Protein AF-0000000083298354 (afdb_homodimer)

InterPro domains:
  IPR001519 Ferritin [PTHR11431] (4-169)
  IPR008331 Ferritin/DPS domain [PF00210] (16-155)
  IPR009040 Ferritin-like diiron domain [PS50905] (8-157)
  IPR009078 Ferritin-like superfamily [SSF47240] (3-169)
  IPR012347 Ferritin-like [G3DSA:1.20.1260.10] (1-172)
  IPR014034 Ferritin, conserved site [PS00204] (124-144)

pLDDT: mean 96.56, std 5.73, range [45.88, 98.85]

Radius of gyration: 21.82 Å; Cα contacts (8 Å, |Δi|>4): 434; chains: 2; bounding box: 52×60×41 Å

Structure (mmCIF, N/CA/C/O backbone):
data_AF-0000000083298354-model_v1
#
loop_
_entity.id
_entity.type
_entity.pdbx_description
1 polymer Ferritin
#
loop_
_atom_site.group_PDB
_atom_site.id
_atom_site.type_symbol
_atom_site.label_atom_id
_atom_site.label_alt_id
_atom_site.label_comp_id
_atom_site.label_asym_id
_atom_site.label_entity_id
_atom_site.label_seq_id
_atom_site.pdbx_PDB_ins_code
_atom_site.Cartn_x
_atom_site.Cartn_y
_atom_site.Cartn_z
_atom_site.occupancy
_atom_site.B_iso_or_equiv
_atom_site.auth_seq_id
_atom_site.auth_comp_id
_atom_site.auth_asym_id
_atom_site.auth_atom_id
_atom_site.pdbx_PDB_model_num
ATOM 1 N N . MET A 1 1 ? 1.037 18.62 21.883 1 45.88 1 MET A N 1
ATOM 2 C CA . MET A 1 1 ? 0.944 18.763 20.433 1 45.88 1 MET A CA 1
ATOM 3 C C . MET A 1 1 ? -0.148 19.758 20.053 1 45.88 1 MET A C 1
ATOM 5 O O . MET A 1 1 ? -1.216 19.778 20.668 1 45.88 1 MET A O 1
ATOM 9 N N . ALA A 1 2 ? 0.181 20.796 19.435 1 57.32 2 ALA A N 1
ATOM 10 C CA . ALA A 1 2 ? -0.778 21.882 19.249 1 57.32 2 ALA A CA 1
ATOM 11 C C . ALA A 1 2 ? -2.072 21.37 18.622 1 57.32 2 ALA A C 1
ATOM 13 O O . ALA A 1 2 ? -2.046 20.477 17.772 1 57.32 2 ALA A O 1
ATOM 14 N N . THR A 1 3 ? -3.184 21.54 19.265 1 78.76 3 THR A N 1
ATOM 15 C CA . THR A 1 3 ? -4.536 21.27 18.787 1 78.76 3 THR A CA 1
ATOM 16 C C . THR A 1 3 ? -4.748 21.867 17.399 1 78.76 3 THR A C 1
ATOM 18 O O . THR A 1 3 ? -4.18 22.911 17.073 1 78.76 3 THR A O 1
ATOM 21 N N . SER A 1 4 ? -5.244 21.08 16.459 1 90.66 4 SER A N 1
ATOM 22 C CA . SER A 1 4 ? -5.56 21.52 15.104 1 90.66 4 SER A CA 1
ATOM 23 C C . SER A 1 4 ? -6.463 22.749 15.119 1 90.66 4 SER A C 1
ATOM 25 O O . SER A 1 4 ? -7.463 22.782 15.84 1 90.66 4 SER A O 1
ATOM 27 N N . VAL A 1 5 ? -6.055 23.832 14.455 1 94.73 5 VAL A N 1
ATOM 28 C CA . VAL A 1 5 ? -6.823 25.071 14.397 1 94.73 5 VAL A CA 1
ATOM 29 C C . VAL A 1 5 ? -8.077 24.863 13.551 1 94.73 5 VAL A C 1
ATOM 31 O O . VAL A 1 5 ? -9.004 25.676 13.593 1 94.73 5 VAL A O 1
ATOM 34 N N . VAL A 1 6 ? -8.148 23.758 12.809 1 95.47 6 VAL A N 1
ATOM 35 C CA . VAL A 1 6 ? -9.266 23.569 11.89 1 95.47 6 VAL A CA 1
ATOM 36 C C . VAL A 1 6 ? -10.292 22.624 12.511 1 95.47 6 VAL A C 1
ATOM 38 O O . VAL A 1 6 ? -11.389 22.449 11.975 1 95.47 6 VAL A O 1
ATOM 41 N N . ARG A 1 7 ? -9.934 22.068 13.6 1 95.73 7 ARG A N 1
ATOM 42 C CA . ARG A 1 7 ? -10.811 21.081 14.222 1 95.73 7 ARG A CA 1
ATOM 43 C C . ARG A 1 7 ? -12.084 21.735 14.747 1 95.73 7 ARG A C 1
ATOM 45 O O . ARG A 1 7 ? -12.024 22.686 15.53 1 95.73 7 ARG A O 1
ATOM 52 N N . GLN A 1 8 ? -13.147 21.252 14.287 1 95.08 8 GLN A N 1
ATOM 53 C CA . GLN A 1 8 ? -14.454 21.727 14.729 1 95.08 8 GLN A CA 1
ATOM 54 C C . GLN A 1 8 ? -15.471 20.59 14.758 1 95.08 8 GLN A C 1
ATOM 56 O O . GLN A 1 8 ? -15.731 19.956 13.733 1 95.08 8 GLN A O 1
ATOM 61 N N . ASN A 1 9 ? -16.037 20.307 15.898 1 94.04 9 ASN A N 1
ATOM 62 C CA . ASN A 1 9 ? -17.094 19.317 16.071 1 94.04 9 ASN A CA 1
ATOM 63 C C . ASN A 1 9 ? -16.661 17.941 15.573 1 94.04 9 ASN A C 1
ATOM 65 O O . ASN A 1 9 ? -17.417 17.261 14.878 1 94.04 9 ASN A O 1
ATOM 69 N N . TYR A 1 10 ? -15.462 17.654 15.834 1 96.36 10 TYR A N 1
ATOM 70 C CA . TYR A 1 10 ? -14.896 16.362 15.462 1 96.36 10 TYR A CA 1
ATOM 71 C C . TYR A 1 10 ? -14.578 15.529 16.697 1 96.36 10 TYR A C 1
ATOM 73 O O . TYR A 1 10 ? -13.537 15.72 17.331 1 96.36 10 TYR A O 1
ATOM 81 N N . HIS A 1 11 ? -15.45 14.671 17.012 1 97.2 11 HIS A N 1
ATOM 82 C CA . HIS A 1 11 ? -15.388 13.896 18.246 1 97.2 11 HIS A CA 1
ATOM 83 C C . HIS A 1 11 ? -14.195 12.946 18.24 1 97.2 11 HIS A C 1
ATOM 85 O O . HIS A 1 11 ? -13.824 12.415 17.191 1 97.2 11 HIS A O 1
ATOM 91 N N . THR A 1 12 ? -13.678 12.648 19.399 1 97.19 12 THR A N 1
ATOM 92 C CA . THR A 1 12 ? -12.511 11.784 19.533 1 97.19 12 THR A CA 1
ATOM 93 C C . THR A 1 12 ? -12.831 10.366 19.069 1 97.19 12 THR A C 1
ATOM 95 O O . THR A 1 12 ? -11.965 9.672 18.534 1 97.19 12 THR A O 1
ATOM 98 N N . ASP A 1 13 ? -14.057 9.964 19.249 1 98 13 ASP A N 1
ATOM 99 C CA . ASP A 1 13 ? -14.469 8.637 18.801 1 98 13 ASP A CA 1
ATOM 100 C C . ASP A 1 13 ? -14.445 8.541 17.277 1 98 13 ASP A C 1
ATOM 102 O O . ASP A 1 13 ? -14.102 7.495 16.721 1 98 13 ASP A O 1
ATOM 106 N N . SER A 1 14 ? -14.892 9.631 16.597 1 97.64 14 SER A N 1
ATOM 107 C CA . SER A 1 14 ? -14.836 9.671 15.139 1 97.64 14 SER A CA 1
ATOM 108 C C . SER A 1 14 ? -13.401 9.546 14.637 1 97.64 14 SER A C 1
ATOM 110 O O . SER A 1 14 ? -13.12 8.755 13.735 1 97.64 14 SER A O 1
ATOM 112 N N . GLU A 1 15 ? -12.519 10.288 15.25 1 97.72 15 GLU A N 1
ATOM 113 C CA . GLU A 1 15 ? -11.103 10.25 14.898 1 97.72 15 GLU A CA 1
ATOM 114 C C . GLU A 1 15 ? -10.53 8.846 15.069 1 97.72 15 GLU A C 1
ATOM 116 O O . GLU A 1 15 ? -9.863 8.328 14.171 1 97.72 15 GLU A O 1
ATOM 121 N N . ALA A 1 16 ? -10.815 8.232 16.181 1 98.28 16 ALA A N 1
ATOM 122 C CA . ALA A 1 16 ? -10.316 6.889 16.468 1 98.28 16 ALA A CA 1
ATOM 123 C C . ALA A 1 16 ? -10.877 5.872 15.477 1 98.28 16 ALA A C 1
ATOM 125 O O . ALA A 1 16 ? -10.161 4.974 15.029 1 98.28 16 ALA A O 1
ATOM 126 N N . SER A 1 17 ? -12.107 6.026 15.156 1 98.29 17 SER A N 1
ATOM 127 C CA . SER A 1 17 ? -12.758 5.079 14.256 1 98.29 17 SER A CA 1
ATOM 128 C C . SER A 1 17 ? -12.236 5.223 12.83 1 98.29 17 SER A C 1
ATOM 130 O O . SER A 1 17 ? -12.129 4.235 12.1 1 98.29 17 SER A O 1
ATOM 132 N N . ILE A 1 18 ? -11.94 6.411 12.421 1 98.58 18 ILE A N 1
ATOM 133 C CA . ILE A 1 18 ? -11.325 6.627 11.116 1 98.58 18 ILE A CA 1
ATOM 134 C C . ILE A 1 18 ? -9.954 5.956 11.075 1 98.58 18 ILE A C 1
ATOM 136 O O . ILE A 1 18 ? -9.601 5.311 10.085 1 98.58 18 ILE A O 1
ATOM 140 N N . ASN A 1 19 ? -9.2 6.099 12.161 1 98.6 19 ASN A N 1
ATOM 141 C CA . ASN A 1 19 ? -7.897 5.445 12.232 1 98.6 19 ASN A CA 1
ATOM 142 C C . ASN A 1 19 ? -8.026 3.928 12.132 1 98.6 19 ASN A C 1
ATOM 144 O O . ASN A 1 19 ? -7.224 3.275 11.461 1 98.6 19 ASN A O 1
ATOM 148 N N . LYS A 1 20 ? -9.043 3.391 12.778 1 98.51 20 LYS A N 1
ATOM 149 C CA . LYS A 1 20 ? -9.311 1.96 12.665 1 98.51 20 LYS A CA 1
ATOM 150 C C . LYS A 1 20 ? -9.629 1.572 11.224 1 98.51 20 LYS A C 1
ATOM 152 O O . LYS A 1 20 ? -9.15 0.549 10.73 1 98.51 20 LYS A O 1
ATOM 157 N N . GLN A 1 21 ? -10.416 2.409 10.6 1 98.76 21 GLN A N 1
ATOM 158 C CA . GLN A 1 21 ? -10.813 2.115 9.227 1 98.76 21 GLN A CA 1
ATOM 159 C C . GLN A 1 21 ? -9.622 2.213 8.278 1 98.76 21 GLN A C 1
ATOM 161 O O . GLN A 1 21 ? -9.531 1.457 7.308 1 98.76 21 GLN A O 1
ATOM 166 N N . ILE A 1 22 ? -8.699 3.187 8.466 1 98.79 22 ILE A N 1
ATOM 167 C CA . ILE A 1 22 ? -7.48 3.289 7.67 1 98.79 22 ILE A CA 1
ATOM 168 C C . ILE A 1 22 ? -6.703 1.977 7.744 1 98.79 22 ILE A C 1
ATOM 170 O O . ILE A 1 22 ? -6.301 1.427 6.716 1 98.79 22 ILE A O 1
ATOM 174 N N . ASN A 1 23 ? -6.569 1.446 8.91 1 98.59 23 ASN A N 1
ATOM 175 C CA . ASN A 1 23 ? -5.846 0.192 9.094 1 98.59 23 ASN A CA 1
ATOM 176 C C . ASN A 1 23 ? -6.551 -0.969 8.398 1 98.59 23 ASN A C 1
ATOM 178 O O . ASN A 1 23 ? -5.898 -1.842 7.824 1 98.59 23 ASN A O 1
ATOM 182 N N . MET A 1 24 ? -7.854 -0.977 8.46 1 98.49 24 MET A N 1
ATOM 183 C CA . MET A 1 24 ? -8.638 -2.024 7.812 1 98.49 24 MET A CA 1
ATOM 184 C C . MET A 1 24 ? -8.432 -2.001 6.301 1 98.49 24 MET A C 1
ATOM 186 O O . MET A 1 24 ? -8.271 -3.051 5.677 1 98.49 24 MET A O 1
ATOM 190 N N . GLU A 1 25 ? -8.431 -0.808 5.725 1 98.75 25 GLU A N 1
ATOM 191 C CA . GLU A 1 25 ? -8.229 -0.68 4.285 1 98.75 25 GLU A CA 1
ATOM 192 C C . GLU A 1 25 ? -6.828 -1.13 3.882 1 98.75 25 GLU A C 1
ATOM 194 O O . GLU A 1 25 ? -6.652 -1.775 2.846 1 98.75 25 GLU A O 1
ATOM 199 N N . LEU A 1 26 ? -5.844 -0.758 4.674 1 98.79 26 LEU A N 1
ATOM 200 C CA . LEU A 1 26 ? -4.476 -1.172 4.387 1 98.79 26 LEU A CA 1
ATOM 201 C C . LEU A 1 26 ? -4.332 -2.686 4.497 1 98.79 26 LEU A C 1
ATOM 203 O O . LEU A 1 26 ? -3.65 -3.311 3.681 1 98.79 26 LEU A O 1
ATOM 207 N N . TYR A 1 27 ? -4.97 -3.28 5.442 1 98.69 27 TYR A N 1
ATOM 208 C CA . TYR A 1 27 ? -4.976 -4.732 5.58 1 98.69 27 TYR A CA 1
ATOM 209 C C . TYR A 1 27 ? -5.636 -5.391 4.375 1 98.69 27 TYR A C 1
ATOM 211 O O . TYR A 1 27 ? -5.143 -6.4 3.864 1 98.69 27 TYR A O 1
ATOM 219 N N . ALA A 1 28 ? -6.759 -4.822 3.976 1 98.67 28 ALA A N 1
ATOM 220 C CA . ALA A 1 28 ? -7.448 -5.359 2.805 1 98.67 28 ALA A CA 1
ATOM 221 C C . ALA A 1 28 ? -6.558 -5.291 1.567 1 98.67 28 ALA A C 1
ATOM 223 O O . ALA A 1 28 ? -6.481 -6.25 0.796 1 98.67 28 ALA A O 1
ATOM 224 N N . SER A 1 29 ? -5.896 -4.146 1.378 1 98.81 29 SER A N 1
ATOM 225 C CA . SER A 1 29 ? -4.963 -3.996 0.266 1 98.81 29 SER A CA 1
ATOM 226 C C . SER A 1 29 ? -3.865 -5.053 0.319 1 98.81 29 SER A C 1
ATOM 228 O O . SER A 1 29 ? -3.524 -5.654 -0.702 1 98.81 29 SER A O 1
ATOM 230 N N . TYR A 1 30 ? -3.365 -5.336 1.474 1 98.81 30 TYR A N 1
ATOM 231 C CA . TYR A 1 30 ? -2.315 -6.326 1.683 1 98.81 30 TYR A CA 1
ATOM 232 C C . TYR A 1 30 ? -2.82 -7.731 1.376 1 98.81 30 TYR A C 1
ATOM 234 O O . TYR A 1 30 ? -2.131 -8.515 0.72 1 98.81 30 TYR A O 1
ATOM 242 N N . THR A 1 31 ? -4.009 -8.029 1.791 1 98.77 31 THR A N 1
ATOM 243 C CA . THR A 1 31 ? -4.628 -9.326 1.547 1 98.77 31 THR A CA 1
ATOM 244 C C . THR A 1 31 ? -4.828 -9.558 0.051 1 98.77 31 THR A C 1
ATOM 246 O O . THR A 1 31 ? -4.53 -10.639 -0.46 1 98.77 31 THR A O 1
ATOM 249 N N . TYR A 1 32 ? -5.27 -8.534 -0.649 1 98.76 32 TYR A N 1
ATOM 250 C CA . TYR A 1 32 ? -5.458 -8.648 -2.091 1 98.76 32 TYR A CA 1
ATOM 251 C C . TYR A 1 32 ? -4.12 -8.797 -2.805 1 98.76 32 TYR A C 1
ATOM 253 O O . TYR A 1 32 ? -4.03 -9.472 -3.833 1 98.76 32 TYR A O 1
ATOM 261 N N . THR A 1 33 ? -3.089 -8.164 -2.263 1 98.85 33 THR A N 1
ATOM 262 C CA . THR A 1 33 ? -1.747 -8.36 -2.801 1 98.85 33 THR A CA 1
ATOM 263 C C . THR A 1 33 ? -1.333 -9.825 -2.703 1 98.85 33 THR A C 1
ATOM 265 O O . THR A 1 33 ? -0.766 -10.38 -3.646 1 98.85 33 THR A O 1
ATOM 268 N N . ALA A 1 34 ? -1.687 -10.436 -1.623 1 98.78 34 ALA A N 1
ATOM 269 C CA . ALA A 1 34 ? -1.38 -11.851 -1.438 1 98.78 34 ALA A CA 1
ATOM 270 C C . ALA A 1 34 ? -2.164 -12.716 -2.421 1 98.78 34 ALA A C 1
ATOM 272 O O . ALA A 1 34 ? -1.635 -13.69 -2.961 1 98.78 34 ALA A O 1
ATOM 273 N N . MET A 1 35 ? -3.408 -12.357 -2.68 1 98.65 35 MET A N 1
ATOM 274 C CA . MET A 1 35 ? -4.212 -13.096 -3.648 1 98.65 35 MET A C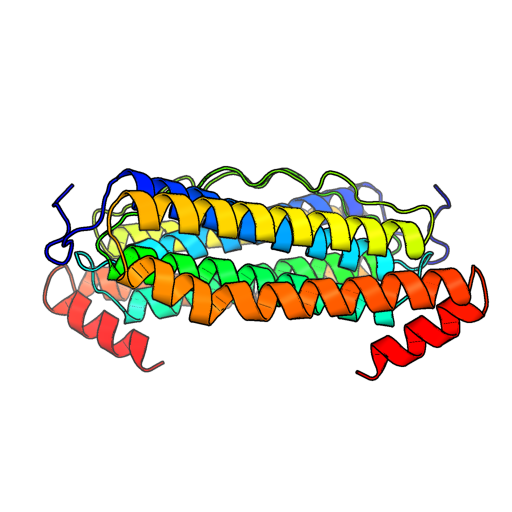A 1
ATOM 275 C C . MET A 1 35 ? -3.637 -12.956 -5.053 1 98.65 35 MET A C 1
ATOM 277 O O . MET A 1 35 ? -3.557 -13.935 -5.797 1 98.65 35 MET A O 1
ATOM 281 N N . TYR A 1 36 ? -3.253 -11.732 -5.391 1 98.73 36 TYR A N 1
ATOM 282 C CA . TYR A 1 36 ? -2.583 -11.509 -6.667 1 98.73 36 TYR A CA 1
ATOM 283 C C . TYR A 1 36 ? -1.367 -12.418 -6.81 1 98.73 36 TYR A C 1
ATOM 285 O O . TYR A 1 36 ? -1.201 -13.085 -7.834 1 98.73 36 TYR A O 1
ATOM 293 N N . ALA A 1 37 ? -0.509 -12.447 -5.77 1 98.7 37 ALA A N 1
ATOM 294 C CA . ALA A 1 37 ? 0.711 -13.251 -5.796 1 98.7 37 ALA A CA 1
ATOM 295 C C . ALA A 1 37 ? 0.39 -14.728 -6.007 1 98.7 37 ALA A C 1
ATOM 297 O O . ALA A 1 37 ? 1.076 -15.416 -6.767 1 98.7 37 ALA A O 1
ATOM 298 N N . TYR A 1 38 ? -0.652 -15.213 -5.426 1 98.37 38 TYR A N 1
ATOM 299 C CA . TYR A 1 38 ? -1.044 -16.615 -5.521 1 98.37 38 TYR A CA 1
ATOM 300 C C . TYR A 1 38 ? -1.472 -16.966 -6.941 1 98.37 38 TYR A C 1
ATOM 302 O O . TYR A 1 38 ? -0.975 -17.932 -7.525 1 98.37 38 TYR A O 1
ATOM 310 N N . PHE A 1 39 ? -2.33 -16.158 -7.529 1 98.23 39 PHE A N 1
ATOM 311 C CA . PHE A 1 39 ? -2.96 -16.506 -8.797 1 98.23 39 PHE A CA 1
ATOM 312 C C . PHE A 1 39 ? -2.001 -16.28 -9.959 1 98.23 39 PHE A C 1
ATOM 314 O O . PHE A 1 39 ? -2.217 -16.794 -11.059 1 98.23 39 PHE A O 1
ATOM 321 N N . SER A 1 40 ? -0.956 -15.541 -9.701 1 97.88 40 SER A N 1
ATOM 322 C CA . SER A 1 40 ? 0.035 -15.289 -10.741 1 97.88 40 SER A CA 1
ATOM 323 C C . SER A 1 40 ? 1.134 -16.347 -10.726 1 97.88 40 SER A C 1
ATOM 325 O O . SER A 1 40 ? 2.042 -16.318 -11.559 1 97.88 40 SER A O 1
ATOM 327 N N . ARG A 1 41 ? 1.065 -17.275 -9.835 1 97.45 41 ARG A N 1
ATOM 328 C CA . ARG A 1 41 ? 2.032 -18.367 -9.779 1 97.45 41 ARG A CA 1
ATOM 329 C C . ARG A 1 41 ? 1.981 -19.209 -11.049 1 97.45 41 ARG A C 1
ATOM 331 O O . ARG A 1 41 ? 0.944 -19.281 -11.711 1 97.45 41 ARG A O 1
ATOM 338 N N . ASP A 1 42 ? 3.067 -19.903 -11.264 1 96.01 42 ASP A N 1
ATOM 339 C CA . ASP A 1 42 ? 3.164 -20.767 -12.437 1 96.01 42 ASP A CA 1
ATOM 340 C C . ASP A 1 42 ? 2.265 -21.992 -12.291 1 96.01 42 ASP A C 1
ATOM 342 O O . ASP A 1 42 ? 1.758 -22.518 -13.284 1 96.01 42 ASP A O 1
ATOM 346 N N . ASP A 1 43 ? 2.023 -22.471 -11.078 1 95.66 43 ASP A N 1
ATOM 347 C CA . ASP A 1 43 ? 1.266 -23.703 -10.88 1 95.66 43 ASP A CA 1
ATOM 348 C C . ASP A 1 43 ? -0.223 -23.411 -10.71 1 95.66 43 ASP A C 1
ATOM 350 O O . ASP A 1 43 ? -1.032 -24.334 -10.593 1 95.66 43 ASP A O 1
ATOM 354 N N . VAL A 1 44 ? -0.625 -22.103 -10.605 1 96.04 44 VAL A N 1
ATOM 355 C CA . VAL A 1 44 ? -2.018 -21.67 -10.581 1 96.04 44 VAL A CA 1
ATOM 356 C C . VAL A 1 44 ? -2.387 -21.041 -11.923 1 96.04 44 VAL A C 1
ATOM 358 O O . VAL A 1 44 ? -3.404 -21.396 -12.524 1 96.04 44 VAL A O 1
ATOM 361 N N . ALA A 1 45 ? -1.663 -20.11 -12.428 1 96.54 45 ALA A N 1
ATOM 362 C CA . ALA A 1 45 ? -1.676 -19.531 -13.769 1 96.54 45 ALA A CA 1
ATOM 363 C C . ALA A 1 45 ? -3.079 -19.071 -14.154 1 96.54 45 ALA A C 1
ATOM 365 O O . ALA A 1 45 ? -3.565 -19.384 -15.243 1 96.54 45 ALA A O 1
ATOM 366 N N . LEU A 1 46 ? -3.715 -18.422 -13.256 1 97.18 46 LEU A N 1
ATOM 367 C CA . LEU A 1 46 ? -4.982 -17.755 -13.539 1 97.18 46 LEU A CA 1
ATOM 368 C C . LEU A 1 46 ? -4.806 -16.241 -13.565 1 97.18 46 LEU A C 1
ATOM 370 O O . LEU A 1 46 ? -5.155 -15.554 -12.602 1 97.18 46 LEU A O 1
ATOM 374 N N . HIS A 1 47 ? -4.377 -15.729 -14.692 1 97.63 47 HIS A N 1
ATOM 375 C CA . HIS A 1 47 ? -3.891 -14.361 -14.83 1 97.63 47 HIS A CA 1
ATOM 376 C C . HIS A 1 47 ? -5.043 -13.362 -14.799 1 97.63 47 HIS A C 1
ATOM 378 O O . HIS A 1 47 ? -4.86 -12.209 -14.4 1 97.63 47 HIS A O 1
ATOM 384 N N . GLY A 1 48 ? -6.211 -13.768 -15.266 1 98.21 48 GLY A N 1
ATOM 385 C CA . GLY A 1 48 ? -7.376 -12.91 -15.121 1 98.21 48 GLY A CA 1
ATOM 386 C C . GLY A 1 48 ? -7.74 -12.637 -13.674 1 98.21 48 GLY A C 1
ATOM 387 O O . GLY A 1 48 ? -8.005 -11.493 -13.3 1 98.21 48 GLY A O 1
ATOM 388 N N . PHE A 1 49 ? -7.744 -13.69 -12.869 1 98.26 49 PHE A N 1
ATOM 389 C CA . PHE A 1 49 ? -7.966 -13.541 -11.436 1 98.26 49 PHE A CA 1
ATOM 390 C C . PHE A 1 49 ? -6.875 -12.683 -10.806 1 98.26 49 PHE A C 1
ATOM 392 O O . PHE A 1 49 ? -7.159 -11.828 -9.964 1 98.26 49 PHE A O 1
ATOM 399 N N . ALA A 1 50 ? -5.606 -12.947 -11.178 1 98.51 50 ALA A N 1
ATOM 400 C CA . ALA A 1 50 ? -4.502 -12.147 -10.655 1 98.51 50 ALA A CA 1
ATOM 401 C C . ALA A 1 50 ? -4.723 -10.662 -10.925 1 98.51 50 ALA A C 1
ATOM 403 O O . ALA A 1 50 ? -4.569 -9.831 -10.027 1 98.51 50 ALA A O 1
ATOM 404 N N . LYS A 1 51 ? -5.096 -10.359 -12.12 1 98.38 51 LYS A N 1
ATOM 405 C CA . LYS A 1 51 ? -5.356 -8.975 -12.503 1 98.38 51 LYS A CA 1
ATOM 406 C C . LYS A 1 51 ? -6.49 -8.378 -11.673 1 98.38 51 LYS A C 1
ATOM 408 O O . LYS A 1 51 ? -6.409 -7.228 -11.238 1 98.38 51 LYS A O 1
ATOM 413 N N . PHE A 1 52 ? -7.52 -9.113 -11.504 1 98.16 52 PHE A N 1
ATOM 414 C CA . PHE A 1 52 ? -8.671 -8.699 -10.71 1 98.16 52 PHE A CA 1
ATOM 415 C C . PHE A 1 52 ? -8.249 -8.345 -9.289 1 98.16 52 PHE A C 1
ATOM 417 O O . PHE A 1 52 ? -8.635 -7.299 -8.764 1 98.16 52 PHE A O 1
ATOM 424 N N . PHE A 1 53 ? -7.433 -9.188 -8.648 1 98.4 53 PHE A N 1
ATOM 425 C CA . PHE A 1 53 ? -7.043 -8.973 -7.26 1 98.4 53 PHE A CA 1
ATOM 426 C C . PHE A 1 53 ? -6.032 -7.837 -7.151 1 98.4 53 PHE A C 1
ATOM 428 O O . PHE A 1 53 ? -6.021 -7.101 -6.162 1 98.4 53 PHE A O 1
ATOM 435 N N . ARG A 1 54 ? -5.194 -7.647 -8.156 1 98.46 54 ARG A N 1
ATOM 436 C CA . ARG A 1 54 ? -4.305 -6.49 -8.198 1 98.46 54 ARG A CA 1
ATOM 437 C C . ARG A 1 54 ? -5.1 -5.189 -8.201 1 98.46 54 ARG A C 1
ATOM 439 O O . ARG A 1 54 ? -4.789 -4.262 -7.45 1 98.46 54 ARG A O 1
ATOM 446 N N . LYS A 1 55 ? -6.112 -5.136 -9.021 1 98.12 55 LYS A N 1
ATOM 447 C CA . LYS A 1 55 ? -6.981 -3.966 -9.094 1 98.12 55 LYS A CA 1
ATOM 448 C C . LYS A 1 55 ? -7.624 -3.673 -7.741 1 98.12 55 LYS A C 1
ATOM 450 O O . LYS A 1 55 ? -7.695 -2.517 -7.318 1 98.12 55 LYS A O 1
ATOM 455 N N . ASN A 1 56 ? -8.073 -4.708 -7.095 1 98.12 56 ASN A N 1
ATOM 456 C CA . ASN A 1 56 ? -8.695 -4.526 -5.787 1 98.12 56 ASN A CA 1
ATOM 457 C C . ASN A 1 56 ? -7.688 -4.036 -4.751 1 98.12 56 ASN A C 1
ATOM 459 O O . ASN A 1 56 ? -8.024 -3.222 -3.889 1 98.12 56 ASN A O 1
ATOM 463 N N . ALA A 1 57 ? -6.458 -4.548 -4.797 1 98.59 57 ALA A N 1
ATOM 464 C CA . ALA A 1 57 ? -5.407 -4.064 -3.905 1 98.59 57 ALA A CA 1
ATOM 465 C C . ALA A 1 57 ? -5.194 -2.563 -4.072 1 98.59 57 ALA A C 1
ATOM 467 O O . ALA A 1 57 ? -5.077 -1.832 -3.085 1 98.59 57 ALA A O 1
ATOM 468 N N . ASP A 1 58 ? -5.174 -2.094 -5.3 1 98.42 58 ASP A N 1
ATOM 469 C CA . ASP A 1 58 ? -4.995 -0.676 -5.597 1 98.42 58 ASP A CA 1
ATOM 470 C C . ASP A 1 58 ? -6.168 0.148 -5.069 1 98.42 58 ASP A C 1
ATOM 472 O O . ASP A 1 58 ? -5.97 1.213 -4.481 1 98.42 58 ASP A O 1
ATOM 476 N N . GLU A 1 59 ? -7.331 -0.336 -5.257 1 98.01 59 GLU A N 1
ATOM 477 C CA . GLU A 1 59 ? -8.532 0.377 -4.83 1 98.01 59 GLU A CA 1
ATOM 478 C C . GLU A 1 59 ? -8.562 0.548 -3.314 1 98.01 59 GLU A C 1
ATOM 480 O O . GLU A 1 59 ? -8.844 1.638 -2.812 1 98.01 59 GLU A O 1
ATOM 485 N N . GLU A 1 60 ? -8.255 -0.538 -2.577 1 98.54 60 GLU A N 1
ATOM 486 C CA . GLU A 1 60 ? -8.277 -0.451 -1.119 1 98.54 60 GLU A CA 1
ATOM 487 C C . GLU A 1 60 ? -7.205 0.507 -0.607 1 98.54 60 GLU A C 1
ATOM 489 O O . GLU A 1 60 ? -7.411 1.202 0.39 1 98.54 60 GLU A O 1
ATOM 494 N N . ARG A 1 61 ? -6.097 0.5 -1.206 1 98.48 61 ARG A N 1
ATOM 495 C CA . ARG A 1 61 ? -5.061 1.455 -0.826 1 98.48 61 ARG A CA 1
ATOM 496 C C . ARG A 1 61 ? -5.532 2.889 -1.041 1 98.48 61 ARG A C 1
ATOM 498 O O . ARG A 1 61 ? -5.283 3.762 -0.207 1 98.48 61 ARG A O 1
ATOM 505 N N . ASP A 1 62 ? -6.144 3.127 -2.171 1 98.2 62 ASP A N 1
ATOM 506 C CA . ASP A 1 62 ? -6.699 4.45 -2.436 1 98.2 62 ASP A CA 1
ATOM 507 C C . ASP A 1 62 ? -7.713 4.845 -1.364 1 98.2 62 ASP A C 1
ATOM 509 O O . ASP A 1 62 ? -7.786 6.011 -0.97 1 98.2 62 ASP A O 1
ATOM 513 N N . HIS A 1 63 ? -8.515 3.89 -0.915 1 98.68 63 HIS A N 1
ATOM 514 C CA . HIS A 1 63 ? -9.469 4.146 0.158 1 98.68 63 HIS A CA 1
ATOM 515 C C . HIS A 1 63 ? -8.76 4.59 1.433 1 98.68 63 HIS A C 1
ATOM 517 O O . HIS A 1 63 ? -9.222 5.503 2.12 1 98.68 63 HIS A O 1
ATOM 523 N N . ALA A 1 64 ? -7.64 3.977 1.744 1 98.77 64 ALA A N 1
ATOM 524 C CA . ALA A 1 64 ? -6.86 4.364 2.917 1 98.77 64 ALA A CA 1
ATOM 525 C C . ALA A 1 64 ? -6.372 5.804 2.8 1 98.77 64 ALA A C 1
ATOM 527 O O . ALA A 1 64 ? -6.482 6.583 3.749 1 98.77 64 ALA A O 1
ATOM 528 N N . PHE A 1 65 ? -5.88 6.175 1.632 1 98.72 65 PHE A N 1
ATOM 529 C CA . PHE A 1 65 ? -5.358 7.522 1.428 1 98.72 65 PHE A CA 1
ATOM 530 C C . PHE A 1 65 ? -6.476 8.554 1.516 1 98.72 65 PHE A C 1
ATOM 532 O O . PHE A 1 65 ? -6.285 9.638 2.071 1 98.72 65 PHE A O 1
ATOM 539 N N . LYS A 1 66 ? -7.651 8.22 1.005 1 98.61 66 LYS A N 1
ATOM 540 C CA . LYS A 1 66 ? -8.795 9.123 1.098 1 98.61 66 LYS A CA 1
ATOM 541 C C . LYS A 1 66 ? -9.172 9.385 2.553 1 98.61 66 LYS A C 1
ATOM 543 O O . LYS A 1 66 ? -9.493 10.516 2.923 1 98.61 66 LYS A O 1
ATOM 548 N N . LEU A 1 67 ? -9.102 8.382 3.329 1 98.82 67 LEU A N 1
ATOM 549 C CA . LEU A 1 67 ? -9.412 8.524 4.747 1 98.82 67 LEU A CA 1
ATOM 550 C C . LEU A 1 67 ? -8.342 9.345 5.458 1 98.82 67 LEU A C 1
ATOM 552 O O . LEU A 1 67 ? -8.651 10.129 6.358 1 98.82 67 LEU A O 1
ATOM 556 N N . ILE A 1 68 ? -7.091 9.161 5.075 1 98.79 68 ILE A N 1
ATOM 557 C CA . ILE A 1 68 ? -5.994 9.94 5.639 1 98.79 68 ILE A CA 1
ATOM 558 C C . ILE A 1 68 ? -6.206 11.422 5.339 1 98.79 68 ILE A C 1
ATOM 560 O O . ILE A 1 68 ? -6.081 12.266 6.23 1 98.79 68 ILE A O 1
ATOM 564 N N . GLU A 1 69 ? -6.571 11.679 4.124 1 98.53 69 GLU A N 1
ATOM 565 C CA . GLU A 1 69 ? -6.827 13.056 3.713 1 98.53 69 GLU A CA 1
ATOM 566 C C . GLU A 1 69 ? -7.993 13.657 4.493 1 98.53 69 GLU A C 1
ATOM 568 O O . GLU A 1 69 ? -7.922 14.804 4.94 1 98.53 69 GLU A O 1
ATOM 573 N N . TYR A 1 70 ? -9.055 12.913 4.67 1 98.6 70 TYR A N 1
ATOM 574 C CA . TYR A 1 70 ? -10.222 13.383 5.407 1 98.6 70 TYR A CA 1
ATOM 575 C C . TYR A 1 70 ? -9.871 13.66 6.864 1 98.6 70 TYR A C 1
ATOM 577 O O . TYR A 1 70 ? -10.287 14.675 7.427 1 98.6 70 TYR A O 1
ATOM 585 N N . GLN A 1 71 ? -9.135 12.721 7.48 1 98.32 71 GLN A N 1
ATOM 586 C CA . GLN A 1 71 ? -8.693 12.87 8.863 1 98.32 71 GLN A CA 1
ATOM 587 C C . GLN A 1 71 ? -7.95 14.188 9.064 1 98.32 71 GLN A C 1
ATOM 589 O O . GLN A 1 71 ? -8.242 14.934 10.001 1 98.32 71 GLN A O 1
ATOM 594 N N . ASN A 1 72 ? -7.055 14.445 8.128 1 97.89 72 ASN A N 1
ATOM 595 C CA . ASN A 1 72 ? -6.274 15.675 8.211 1 97.89 72 ASN A CA 1
ATOM 596 C C . ASN A 1 72 ? -7.141 16.907 7.967 1 97.89 72 ASN A C 1
ATOM 598 O O . ASN A 1 72 ? -6.961 17.936 8.621 1 97.89 72 ASN A O 1
ATOM 602 N N . MET A 1 73 ? -8.079 16.769 7.049 1 97.68 73 MET A N 1
ATOM 603 C CA . MET A 1 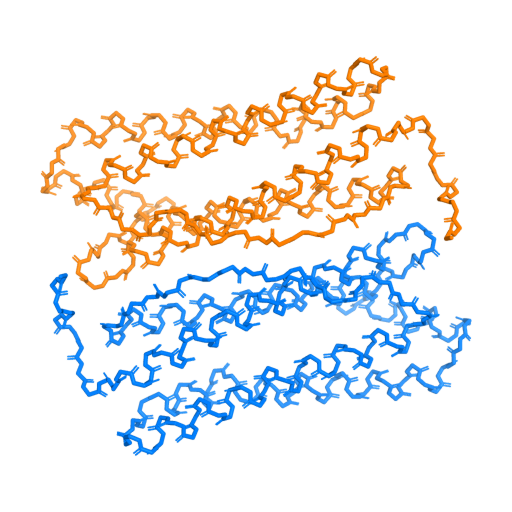73 ? -8.98 17.872 6.73 1 97.68 73 MET A CA 1
ATOM 604 C C . MET A 1 73 ? -9.822 18.255 7.942 1 97.68 73 MET A C 1
ATOM 606 O O . MET A 1 73 ? -10.107 19.434 8.158 1 97.68 73 MET A O 1
ATOM 610 N N . ARG A 1 74 ? -10.158 17.286 8.809 1 97.57 74 ARG A N 1
ATOM 611 C CA . ARG A 1 74 ? -11.04 17.509 9.951 1 97.57 74 ARG A CA 1
ATOM 612 C C . ARG A 1 74 ? -10.243 17.898 11.191 1 97.57 74 ARG A C 1
ATOM 614 O O . ARG A 1 74 ? -10.816 18.118 12.26 1 97.57 74 ARG A O 1
ATOM 621 N N . GLY A 1 75 ? -8.892 17.969 11.058 1 97.33 75 GLY A N 1
ATOM 622 C CA . GLY A 1 75 ? -8.047 18.391 12.163 1 97.33 75 GLY A CA 1
ATOM 623 C C . GLY A 1 75 ? -7.637 17.248 13.071 1 97.33 75 GLY A C 1
ATOM 624 O O . GLY A 1 75 ? -7.173 17.473 14.191 1 97.33 75 GLY A O 1
ATOM 625 N N . GLY A 1 76 ? -7.818 15.958 12.602 1 97.27 76 GLY A N 1
ATOM 626 C CA . GLY A 1 76 ? -7.393 14.787 13.352 1 97.27 76 GLY A CA 1
ATOM 627 C C . GLY A 1 76 ? -5.962 14.377 13.058 1 97.27 76 GLY A C 1
ATOM 628 O O . GLY A 1 76 ? -5.247 15.074 12.334 1 97.27 76 GLY A O 1
ATOM 629 N N . ARG A 1 77 ? -5.568 13.289 13.729 1 97.09 77 ARG A N 1
ATOM 630 C CA . ARG A 1 77 ? -4.24 12.71 13.56 1 97.09 77 ARG A CA 1
ATOM 631 C C . ARG A 1 77 ? -4.329 11.238 13.172 1 97.09 77 ARG A C 1
ATOM 633 O O . ARG A 1 77 ? -5.094 10.478 13.77 1 97.09 77 ARG A O 1
ATOM 640 N N . VAL A 1 78 ? -3.577 10.942 12.204 1 98.01 78 VAL A N 1
ATOM 641 C CA . VAL A 1 78 ? -3.535 9.547 11.779 1 98.01 78 VAL A CA 1
ATOM 642 C C . VAL A 1 78 ? -2.661 8.74 12.737 1 98.01 78 VAL A C 1
ATOM 644 O O . VAL A 1 78 ? -1.548 9.156 13.071 1 98.01 78 VAL A O 1
ATOM 647 N N . ALA A 1 79 ? -3.179 7.661 13.169 1 97.85 79 ALA A N 1
ATOM 648 C CA . ALA A 1 79 ? -2.448 6.717 14.01 1 97.85 79 ALA A CA 1
ATOM 649 C C . ALA A 1 79 ? -2.17 5.417 13.26 1 97.85 79 ALA A C 1
ATOM 651 O O . ALA A 1 79 ? -3.094 4.66 12.953 1 97.85 79 ALA A O 1
ATOM 652 N N . PHE A 1 80 ? -0.938 5.154 13.044 1 97.91 80 PHE A N 1
ATOM 653 C CA . PHE A 1 80 ? -0.551 3.968 12.288 1 97.91 80 PHE A CA 1
ATOM 654 C C . PHE A 1 80 ? -0.319 2.784 13.22 1 97.91 80 PHE A C 1
ATOM 656 O O . PHE A 1 80 ? 0.213 2.948 14.32 1 97.91 80 PHE A O 1
ATOM 663 N N . GLN A 1 81 ? -0.698 1.633 12.795 1 97.83 81 GLN A N 1
ATOM 664 C CA . GLN A 1 81 ? -0.53 0.374 13.513 1 97.83 81 GLN A CA 1
ATOM 665 C C . GLN A 1 81 ? 0.149 -0.673 12.635 1 97.83 81 GLN A C 1
ATOM 667 O O . GLN A 1 81 ? 0.305 -0.474 11.429 1 97.83 81 GLN A O 1
ATOM 672 N N . ASP A 1 82 ? 0.564 -1.702 13.297 1 98.44 82 ASP A N 1
ATOM 673 C CA . ASP A 1 82 ? 1.06 -2.821 12.502 1 98.44 82 ASP A CA 1
ATOM 674 C C . ASP A 1 82 ? -0.009 -3.325 11.535 1 98.44 82 ASP A C 1
ATOM 676 O O . ASP A 1 82 ? -1.193 -3.365 11.876 1 98.44 82 ASP A O 1
ATOM 680 N N . ILE A 1 83 ? 0.412 -3.669 10.419 1 98.5 83 ILE A N 1
ATOM 681 C CA . ILE A 1 83 ? -0.466 -4.373 9.49 1 98.5 83 ILE A CA 1
ATOM 682 C C . ILE A 1 83 ? -0.192 -5.874 9.557 1 98.5 83 ILE A C 1
ATOM 684 O O . ILE A 1 83 ? 0.909 -6.325 9.232 1 98.5 83 ILE A O 1
ATOM 688 N N . GLY A 1 84 ? -1.142 -6.582 9.937 1 98.05 84 GLY A N 1
ATOM 689 C CA . GLY A 1 84 ? -0.975 -8.022 10.049 1 98.05 84 GLY A CA 1
ATOM 690 C C . GLY A 1 84 ? -0.805 -8.709 8.708 1 98.05 84 GLY A C 1
ATOM 691 O O . GLY A 1 84 ? -1.396 -8.29 7.71 1 98.05 84 GLY A O 1
ATOM 692 N N . LYS A 1 85 ? -0.019 -9.758 8.726 1 97.92 85 LYS A N 1
ATOM 693 C CA . LYS A 1 85 ? 0.092 -10.523 7.487 1 97.92 85 LYS A CA 1
ATOM 694 C C . LYS A 1 85 ? -1.256 -11.112 7.081 1 97.92 85 LYS A C 1
ATOM 696 O O . LYS A 1 85 ? -2.105 -11.377 7.935 1 97.92 85 LYS A O 1
ATOM 701 N N . PRO A 1 86 ? -1.481 -11.334 5.796 1 97.41 86 PRO A N 1
ATOM 702 C CA . PRO A 1 86 ? -2.728 -11.967 5.361 1 97.41 86 PRO A CA 1
ATOM 703 C C . PRO A 1 86 ? -2.961 -13.325 6.019 1 97.41 86 PRO A C 1
ATOM 705 O O . PRO A 1 86 ? -2.017 -14.096 6.204 1 97.41 86 PRO A O 1
ATOM 708 N N . ASN A 1 87 ? -4.16 -13.614 6.369 1 95.11 87 ASN A N 1
ATOM 709 C CA . ASN A 1 87 ? -4.515 -14.832 7.091 1 95.11 87 ASN A CA 1
ATOM 710 C C . ASN A 1 87 ? -4.436 -16.061 6.19 1 95.11 87 ASN A C 1
ATOM 712 O O . ASN A 1 87 ? -4.222 -17.175 6.671 1 95.11 87 ASN A O 1
ATOM 716 N N . LYS A 1 88 ? -4.7 -15.951 4.996 1 95.73 88 LYS A N 1
ATOM 717 C CA . LYS A 1 88 ? -4.69 -17.028 4.01 1 95.73 88 LYS A CA 1
ATOM 718 C C . LYS A 1 88 ? -3.978 -16.596 2.731 1 95.73 88 LYS A C 1
ATOM 720 O O . LYS A 1 88 ? -4.259 -15.524 2.19 1 95.73 88 LYS A O 1
ATOM 725 N N . VAL A 1 89 ? -3.041 -17.47 2.304 1 95.96 89 VAL A N 1
ATOM 726 C CA . VAL A 1 89 ? -2.264 -17.071 1.136 1 95.96 89 VAL A CA 1
ATOM 727 C C . VAL A 1 89 ? -2.322 -18.168 0.076 1 95.96 89 VAL A C 1
ATOM 729 O O . VAL A 1 89 ? -1.735 -18.032 -1 1 95.96 89 VAL A O 1
ATOM 732 N N . THR A 1 90 ? -2.991 -19.28 0.316 1 96.68 90 THR A N 1
ATOM 733 C CA . THR A 1 90 ? -3.217 -20.361 -0.637 1 96.68 90 THR A CA 1
ATOM 734 C C . THR A 1 90 ? -4.684 -20.78 -0.642 1 96.68 90 THR A C 1
ATOM 736 O O . THR A 1 90 ? -5.375 -20.651 0.37 1 96.68 90 THR A O 1
ATOM 739 N N . TYR A 1 91 ? -5.076 -21.243 -1.801 1 96.77 91 TYR A N 1
ATOM 740 C CA . TYR A 1 91 ? -6.483 -21.588 -1.975 1 96.77 91 TYR A CA 1
ATOM 741 C C . TYR A 1 91 ? -6.632 -22.926 -2.69 1 96.77 91 TYR A C 1
ATOM 743 O O . TYR A 1 91 ? -5.869 -23.234 -3.609 1 96.77 91 TYR A O 1
ATOM 751 N N . GLU A 1 92 ? -7.613 -23.686 -2.316 1 94.78 92 GLU A N 1
ATOM 752 C CA . GLU A 1 92 ? -7.864 -24.995 -2.911 1 94.78 92 GLU A CA 1
ATOM 753 C C . GLU A 1 92 ? -8.581 -24.864 -4.252 1 94.78 92 GLU A C 1
ATOM 755 O O . GLU A 1 92 ? -8.603 -25.807 -5.045 1 94.78 92 GLU A O 1
ATOM 760 N N . SER A 1 93 ? -9.25 -23.747 -4.431 1 95.19 93 SER A N 1
ATOM 761 C CA . SER A 1 93 ? -9.995 -23.485 -5.658 1 95.19 93 SER A CA 1
ATOM 762 C C . SER A 1 93 ? -10.207 -21.989 -5.868 1 95.19 93 SER A C 1
ATOM 764 O O . SER A 1 93 ? -10.066 -21.2 -4.932 1 95.19 93 SER A O 1
ATOM 766 N N . ALA A 1 94 ? -10.528 -21.694 -7.078 1 96.57 94 ALA A N 1
ATOM 767 C CA . ALA A 1 94 ? -10.9 -20.312 -7.37 1 96.57 94 ALA A CA 1
ATOM 768 C C . ALA A 1 94 ? -12.125 -19.892 -6.563 1 96.57 94 ALA A C 1
ATOM 770 O O . ALA A 1 94 ? -12.213 -18.75 -6.105 1 96.57 94 ALA A O 1
ATOM 771 N N . LEU A 1 95 ? -13.02 -20.797 -6.381 1 97.38 95 LEU A N 1
ATOM 772 C CA . LEU A 1 95 ? -14.234 -20.517 -5.621 1 97.38 95 LEU A CA 1
ATOM 773 C C . LEU A 1 95 ? -13.898 -20.124 -4.187 1 97.38 95 LEU A C 1
ATOM 775 O O . LEU A 1 95 ? -14.444 -19.151 -3.661 1 97.38 95 LEU A O 1
ATOM 779 N N . GLU A 1 96 ? -13.057 -20.833 -3.55 1 97.74 96 GLU A N 1
ATOM 780 C CA . GLU A 1 96 ? -12.66 -20.516 -2.181 1 97.74 96 GLU A CA 1
ATOM 781 C C . GLU A 1 96 ? -12.076 -19.11 -2.088 1 97.74 96 GLU A C 1
ATOM 783 O O . GLU A 1 96 ? -12.368 -18.372 -1.144 1 97.74 96 GLU A O 1
ATOM 788 N N . ALA A 1 97 ? -11.238 -18.752 -3.061 1 97.81 97 ALA A N 1
ATOM 789 C CA . ALA A 1 97 ? -10.595 -17.441 -3.061 1 97.81 97 ALA A CA 1
ATOM 790 C C . ALA A 1 97 ? -11.625 -16.324 -3.209 1 97.81 97 ALA A C 1
ATOM 792 O O . ALA A 1 97 ? -11.562 -15.316 -2.502 1 97.81 97 ALA A O 1
ATOM 793 N N . VAL A 1 98 ? -12.53 -16.495 -4.121 1 98.26 98 VAL A N 1
ATOM 794 C CA . VAL A 1 98 ? -13.533 -15.462 -4.358 1 98.26 98 VAL A CA 1
ATOM 795 C C . VAL A 1 98 ? -14.45 -15.343 -3.143 1 98.26 98 VAL A C 1
ATOM 797 O O . VAL A 1 98 ? -14.87 -14.242 -2.78 1 98.26 98 VAL A O 1
ATOM 800 N N . GLN A 1 99 ? -14.748 -16.416 -2.508 1 98.44 99 GLN A N 1
ATOM 801 C CA . GLN A 1 99 ? -15.544 -16.373 -1.286 1 98.44 99 GLN A CA 1
ATOM 802 C C . GLN A 1 99 ? -14.795 -15.656 -0.166 1 98.44 99 GLN A C 1
ATOM 804 O O . GLN A 1 99 ? -15.395 -14.905 0.607 1 98.44 99 GLN A O 1
ATOM 809 N N . ALA A 1 100 ? -13.53 -15.922 -0.068 1 98.49 100 ALA A N 1
ATOM 810 C CA . ALA A 1 100 ? -12.712 -15.219 0.918 1 98.49 100 ALA A CA 1
ATOM 811 C C . ALA A 1 100 ? -12.704 -13.716 0.652 1 98.49 100 ALA A C 1
ATOM 813 O O . ALA A 1 100 ? -12.788 -12.914 1.584 1 98.49 100 ALA A O 1
ATOM 814 N N . ALA A 1 101 ? -12.595 -13.363 -0.615 1 98.52 101 ALA A N 1
ATOM 815 C CA . ALA A 1 101 ? -12.634 -11.955 -1 1 98.52 101 ALA A CA 1
ATOM 816 C C . ALA A 1 101 ? -13.972 -11.321 -0.63 1 98.52 101 ALA A C 1
ATOM 818 O O . ALA A 1 101 ? -14.014 -10.197 -0.124 1 98.52 101 ALA A O 1
ATOM 819 N N . LEU A 1 102 ? -15.028 -12.028 -0.915 1 98.54 102 LEU A N 1
ATOM 820 C CA . LEU A 1 102 ? -16.357 -11.536 -0.571 1 98.54 102 LEU A CA 1
ATOM 821 C C . LEU A 1 102 ? -16.484 -11.317 0.933 1 98.54 102 LEU A C 1
ATOM 823 O O . LEU A 1 102 ? -17.008 -10.292 1.373 1 98.54 102 LEU A O 1
ATOM 827 N N . THR A 1 103 ? -15.999 -12.255 1.698 1 98.43 103 THR A N 1
ATOM 828 C CA . THR A 1 103 ? -16.024 -12.131 3.152 1 98.43 103 THR A CA 1
ATOM 829 C C . THR A 1 103 ? -15.22 -10.916 3.605 1 98.43 103 THR A C 1
ATOM 831 O O . THR A 1 103 ? -15.653 -10.173 4.488 1 98.43 103 THR A O 1
ATOM 834 N N . LEU A 1 104 ? -14.059 -10.727 3.039 1 98.13 104 LEU A N 1
ATOM 835 C CA . LEU A 1 104 ? -13.226 -9.568 3.338 1 98.13 104 LEU A CA 1
ATOM 836 C C . LEU A 1 104 ? -13.985 -8.271 3.078 1 98.13 104 LEU A C 1
ATOM 838 O O . LEU A 1 104 ? -14.009 -7.379 3.93 1 98.13 104 LEU A O 1
ATOM 842 N N . GLU A 1 105 ? -14.64 -8.202 1.906 1 98.35 105 GLU A N 1
ATOM 843 C CA . GLU A 1 105 ? -15.364 -6.987 1.543 1 98.35 105 GLU A CA 1
ATOM 844 C C . GLU A 1 105 ? -16.538 -6.741 2.486 1 98.35 105 GLU A C 1
ATOM 846 O O . GLU A 1 105 ? -16.844 -5.594 2.818 1 98.35 105 GLU A O 1
ATOM 851 N N . LYS A 1 106 ? -17.205 -7.765 2.888 1 98.41 106 LYS A N 1
ATOM 852 C CA . LYS A 1 106 ? -18.296 -7.623 3.848 1 98.41 106 LYS A CA 1
ATOM 853 C C . LYS A 1 106 ? -17.783 -7.12 5.194 1 98.41 106 LYS A C 1
ATOM 855 O O . LYS A 1 106 ? -18.445 -6.32 5.858 1 98.41 106 LYS A O 1
ATOM 860 N N . THR A 1 107 ? -16.637 -7.619 5.582 1 98.24 107 THR A N 1
ATOM 861 C CA . THR A 1 107 ? -16.014 -7.155 6.817 1 98.24 107 THR A CA 1
ATOM 862 C C . THR A 1 107 ? -15.672 -5.67 6.725 1 98.24 107 THR A C 1
ATOM 864 O O . THR A 1 107 ? -15.935 -4.908 7.658 1 98.24 107 THR A O 1
ATOM 867 N N . VAL A 1 108 ? -15.058 -5.263 5.618 1 98.33 108 VAL A N 1
ATOM 868 C CA . VAL A 1 108 ? -14.729 -3.86 5.391 1 98.33 108 VAL A CA 1
ATOM 869 C C . VAL A 1 108 ? -16.001 -3.017 5.435 1 98.33 108 VAL A C 1
ATOM 871 O O . VAL A 1 108 ? -16.031 -1.961 6.071 1 98.33 108 VAL A O 1
ATOM 874 N N . ASN A 1 109 ? -17.049 -3.505 4.756 1 98.19 109 ASN A N 1
ATOM 875 C CA . ASN A 1 109 ? -18.32 -2.789 4.726 1 98.19 109 ASN A CA 1
ATOM 876 C C . ASN A 1 109 ? -18.916 -2.647 6.124 1 98.19 109 ASN A C 1
ATOM 878 O O . ASN A 1 109 ? -19.418 -1.58 6.484 1 98.19 109 ASN A O 1
ATOM 882 N N . GLN A 1 110 ? -18.901 -3.697 6.903 1 98.45 110 GLN A N 1
ATOM 883 C CA . GLN A 1 110 ? -19.419 -3.626 8.265 1 98.45 110 GLN A CA 1
ATOM 884 C C . GLN A 1 110 ? -18.655 -2.595 9.092 1 98.45 110 GLN A C 1
ATOM 886 O O . GLN A 1 110 ? -19.252 -1.857 9.878 1 98.45 110 GLN A O 1
ATOM 891 N N . SER A 1 111 ? -17.36 -2.587 8.917 1 98.37 111 SER A N 1
ATOM 892 C CA . SER A 1 111 ? -16.54 -1.597 9.609 1 98.37 111 SER A CA 1
ATOM 893 C C . SER A 1 111 ? -16.958 -0.178 9.241 1 98.37 111 SER A C 1
ATOM 895 O O . SER A 1 111 ? -17.039 0.696 10.106 1 98.37 111 SER A O 1
ATOM 897 N N . LEU A 1 112 ? -17.241 0.055 7.959 1 98.59 112 LEU A N 1
ATOM 898 C CA . LEU A 1 112 ? -17.684 1.359 7.477 1 98.59 112 LEU A CA 1
ATOM 899 C C . LEU A 1 112 ? -19.051 1.715 8.052 1 98.59 112 LEU A C 1
ATOM 901 O O . LEU A 1 112 ? -19.295 2.868 8.415 1 98.59 112 LEU A O 1
ATOM 905 N N . LEU A 1 113 ? -19.911 0.727 8.111 1 98.44 113 LEU A N 1
ATOM 906 C CA . LEU A 1 113 ? -21.233 0.948 8.689 1 98.44 113 LEU A CA 1
ATOM 907 C C . LEU A 1 113 ? -21.128 1.285 10.173 1 98.44 113 LEU A C 1
ATOM 909 O O . LEU A 1 113 ? -21.84 2.163 10.666 1 98.44 113 LEU A O 1
ATOM 913 N N . ASP A 1 114 ? -20.263 0.601 10.878 1 98.55 114 ASP A N 1
ATOM 914 C CA . ASP A 1 114 ? -20.028 0.9 12.287 1 98.55 114 ASP A CA 1
ATOM 915 C C . ASP A 1 114 ? -19.48 2.314 12.464 1 98.55 114 ASP A C 1
ATOM 917 O O . ASP A 1 114 ? -19.871 3.025 13.393 1 98.55 114 ASP A O 1
ATOM 921 N N . LEU A 1 115 ? -18.592 2.701 11.621 1 98.49 115 LEU A N 1
ATOM 922 C CA . LEU A 1 115 ? -18.051 4.055 11.622 1 98.49 115 LEU A CA 1
ATOM 923 C C . LEU A 1 115 ? -19.153 5.081 11.38 1 98.49 115 LEU A C 1
ATOM 925 O O . LEU A 1 115 ? -19.203 6.114 12.052 1 98.49 115 LEU A O 1
ATOM 929 N N . HIS A 1 116 ? -19.99 4.792 10.436 1 98.51 116 HIS A N 1
ATOM 930 C CA . HIS A 1 116 ? -21.117 5.666 10.131 1 98.51 116 HIS A CA 1
ATOM 931 C C . HIS A 1 116 ? -22.034 5.826 11.339 1 98.51 116 HIS A C 1
ATOM 933 O O . HIS A 1 116 ? -22.437 6.942 11.674 1 98.51 116 HIS A O 1
ATOM 939 N N . LYS A 1 117 ? -22.368 4.722 11.956 1 98.39 117 LYS A N 1
ATOM 940 C CA . LYS A 1 117 ? -23.223 4.731 13.14 1 98.39 117 LYS A CA 1
ATOM 941 C C . LYS A 1 117 ? -22.601 5.556 14.262 1 98.39 117 LYS A C 1
ATOM 943 O O . LYS A 1 117 ? -23.293 6.328 14.929 1 98.39 117 LYS A O 1
ATOM 948 N N . MET A 1 118 ? -21.289 5.314 14.492 1 97.81 118 MET A N 1
ATOM 949 C CA . MET A 1 118 ? -20.556 6.084 15.492 1 97.81 118 MET A CA 1
ATOM 950 C C . MET A 1 118 ? -20.649 7.579 15.203 1 97.81 118 MET A C 1
ATOM 952 O O . MET A 1 118 ? -20.948 8.371 16.098 1 97.81 118 MET A O 1
ATOM 956 N N . ALA A 1 119 ? -20.446 8.002 13.957 1 97.9 119 ALA A N 1
ATOM 957 C CA . ALA A 1 119 ? -20.508 9.401 13.543 1 97.9 119 ALA A CA 1
ATOM 958 C C . ALA A 1 119 ? -21.902 9.98 13.773 1 97.9 119 ALA A C 1
ATOM 960 O O . ALA A 1 119 ? -22.041 11.099 14.273 1 97.9 119 ALA A O 1
ATOM 961 N N . ASP A 1 120 ? -22.896 9.221 13.417 1 97.86 120 ASP A N 1
ATOM 962 C CA . ASP A 1 120 ? -24.285 9.635 13.594 1 97.86 120 ASP A CA 1
ATOM 963 C C . ASP A 1 120 ? -24.612 9.846 15.071 1 97.86 120 ASP A C 1
ATOM 965 O O . ASP A 1 120 ? -25.278 10.819 15.432 1 97.86 120 ASP A O 1
ATOM 969 N N . SER A 1 121 ? -24.139 9.004 15.932 1 98.07 121 SER A N 1
ATOM 970 C CA . SER A 1 121 ? -24.42 9.075 17.362 1 98.07 121 SER A CA 1
ATOM 971 C C . SER A 1 121 ? -23.809 10.326 17.984 1 98.07 121 SER A C 1
ATOM 973 O O . SER A 1 121 ? -24.239 10.768 19.051 1 98.07 121 SER A O 1
ATOM 975 N N . HIS A 1 122 ? -22.849 10.933 17.279 1 97.62 122 HIS A N 1
ATOM 976 C CA . HIS A 1 122 ? -22.208 12.143 17.781 1 97.62 122 HIS A CA 1
ATOM 977 C C . HIS A 1 122 ? -22.655 13.371 16.995 1 97.62 122 HIS A C 1
ATOM 979 O O . HIS A 1 122 ? -22.045 14.437 17.1 1 97.62 122 HIS A O 1
ATOM 985 N N . GLY A 1 123 ? -23.69 13.186 16.155 1 97.2 123 GLY A N 1
ATOM 986 C CA . GLY A 1 123 ? -24.229 14.306 15.401 1 97.2 123 GLY A CA 1
ATOM 987 C C . GLY A 1 123 ? -23.237 14.894 14.415 1 97.2 123 GLY A C 1
ATOM 988 O O . GLY A 1 123 ? -23.101 16.115 14.316 1 97.2 123 GLY A O 1
ATOM 989 N N . ASP A 1 124 ? -22.5 14.074 13.664 1 97.68 124 ASP A N 1
ATOM 990 C CA . ASP A 1 124 ? -21.498 14.486 12.687 1 97.68 124 ASP A CA 1
ATOM 991 C C . ASP A 1 124 ? -21.997 14.266 11.261 1 97.68 124 ASP A C 1
ATOM 993 O O . ASP A 1 124 ? -21.571 13.325 10.587 1 97.68 124 ASP A O 1
ATOM 997 N N . PRO A 1 125 ? -22.828 15.068 10.686 1 97.65 125 PRO A N 1
ATOM 998 C CA . PRO A 1 125 ? -23.4 14.867 9.352 1 97.65 125 PRO A CA 1
ATOM 999 C C . PRO A 1 125 ? -22.357 14.97 8.242 1 97.65 125 PRO A C 1
ATOM 1001 O O . PRO A 1 125 ? -22.54 14.399 7.163 1 97.65 125 PRO A O 1
ATOM 1004 N N . GLN A 1 126 ? -21.352 15.745 8.509 1 97.41 126 GLN A N 1
ATOM 1005 C CA . GLN A 1 126 ? -20.302 15.841 7.501 1 97.41 126 GLN A CA 1
ATOM 1006 C C . GLN A 1 126 ? -19.638 14.487 7.268 1 97.41 126 GLN A C 1
ATOM 1008 O O . GLN A 1 126 ? -19.41 14.09 6.123 1 97.41 126 GLN A O 1
ATOM 1013 N N . LEU A 1 127 ? -19.311 13.812 8.367 1 98.19 127 LEU A N 1
ATOM 1014 C CA . LEU A 1 127 ? -18.678 12.503 8.247 1 98.19 127 LEU A CA 1
ATOM 1015 C C . LEU A 1 127 ? -19.643 11.486 7.648 1 98.19 127 LEU A C 1
ATOM 1017 O O . LEU A 1 127 ? -19.258 10.689 6.79 1 98.19 127 LEU A O 1
ATOM 1021 N N . THR A 1 128 ? -20.899 11.451 8.091 1 98.34 128 THR A N 1
ATOM 1022 C CA . THR A 1 128 ? -21.855 10.508 7.521 1 98.34 128 THR A CA 1
ATOM 1023 C C . THR A 1 128 ? -22.024 10.747 6.023 1 98.34 128 THR A C 1
ATOM 1025 O O . THR A 1 128 ? -22.091 9.797 5.241 1 98.34 128 THR A O 1
ATOM 1028 N N . ASP A 1 129 ? -22.025 12.011 5.574 1 98.31 129 ASP A N 1
ATOM 1029 C CA . ASP A 1 129 ? -22.134 12.358 4.161 1 98.31 129 ASP A CA 1
ATOM 1030 C C . ASP A 1 129 ? -20.912 11.876 3.382 1 98.31 129 ASP A C 1
ATOM 1032 O O . ASP A 1 129 ? -21.044 11.329 2.285 1 98.31 129 ASP A O 1
ATOM 1036 N N . PHE A 1 130 ? -19.776 12.049 3.958 1 98.58 130 PHE A N 1
ATOM 1037 C CA . PHE A 1 130 ? -18.53 11.604 3.345 1 98.58 130 PHE A CA 1
ATOM 1038 C C . PHE A 1 130 ? -18.541 10.096 3.128 1 98.58 130 PHE A C 1
ATOM 1040 O O . PHE A 1 130 ? -18.22 9.618 2.038 1 98.58 130 PHE A O 1
ATOM 1047 N N . LEU A 1 131 ? -18.927 9.335 4.133 1 98.55 131 LEU A N 1
ATOM 1048 C CA . LEU A 1 131 ? -18.943 7.878 4.062 1 98.55 131 LEU A CA 1
ATOM 1049 C C . LEU A 1 131 ? -19.972 7.394 3.046 1 98.55 131 LEU A C 1
ATOM 1051 O O . LEU A 1 131 ? -19.7 6.476 2.269 1 98.55 131 LEU A O 1
ATOM 1055 N N . GLU A 1 132 ? -21.144 7.985 3.032 1 97.84 132 GLU A N 1
ATOM 1056 C CA . GLU A 1 132 ? -22.201 7.621 2.092 1 97.84 132 GLU A CA 1
ATOM 1057 C C . GLU A 1 132 ? -21.784 7.913 0.653 1 97.84 132 GLU A C 1
ATOM 1059 O O . GLU A 1 132 ? -22.011 7.097 -0.242 1 97.84 132 GLU A O 1
ATOM 1064 N N . GLY A 1 133 ? -21.129 9.011 0.437 1 96.64 133 GLY A N 1
ATOM 1065 C CA . GLY A 1 133 ? -20.776 9.453 -0.903 1 96.64 133 GLY A CA 1
ATOM 1066 C C . GLY A 1 133 ? -19.538 8.768 -1.451 1 96.64 133 GLY A C 1
ATOM 1067 O O . GLY A 1 133 ? -19.453 8.495 -2.65 1 96.64 133 GLY A O 1
ATOM 1068 N N . GLU A 1 134 ? -18.653 8.427 -0.606 1 96.88 134 GLU A N 1
ATOM 1069 C CA . GLU A 1 134 ? -17.347 8 -1.097 1 96.88 134 GLU A CA 1
ATOM 1070 C C . GLU A 1 134 ? -17.149 6.499 -0.907 1 96.88 134 GLU A C 1
ATOM 1072 O O . GLU A 1 134 ? -16.319 5.886 -1.582 1 96.88 134 GLU A O 1
ATOM 1077 N N . TYR A 1 135 ? -17.916 5.854 -0.017 1 97.84 135 TYR A N 1
ATOM 1078 C CA . TYR A 1 135 ? -17.557 4.483 0.331 1 97.84 135 TYR A CA 1
ATOM 1079 C C . TYR A 1 135 ? -18.761 3.557 0.208 1 97.84 135 TYR A C 1
ATOM 1081 O O . TYR A 1 135 ? -18.698 2.535 -0.48 1 97.84 135 TYR A O 1
ATOM 1089 N N . LEU A 1 136 ? -19.862 3.887 0.795 1 97.26 136 LEU A N 1
ATOM 1090 C CA . LEU A 1 136 ? -20.934 2.926 1.029 1 97.26 136 LEU A CA 1
ATOM 1091 C C . LEU A 1 136 ? -21.549 2.467 -0.289 1 97.26 136 LEU A C 1
ATOM 1093 O O . LEU A 1 136 ? -21.804 1.275 -0.478 1 97.26 136 LEU A O 1
ATOM 1097 N N . GLU A 1 137 ? -21.776 3.395 -1.22 1 95.13 137 GLU A N 1
ATOM 1098 C CA . GLU A 1 137 ? -22.306 2.984 -2.517 1 95.13 137 GLU A CA 1
ATOM 1099 C C . GLU A 1 137 ? -21.328 2.068 -3.248 1 95.13 137 GLU A C 1
ATOM 1101 O O . GLU A 1 137 ? -21.722 1.028 -3.779 1 95.13 137 GLU A O 1
ATOM 1106 N N . GLU A 1 138 ? -20.096 2.428 -3.275 1 95.94 138 GLU A N 1
ATOM 1107 C CA . GLU A 1 138 ? -19.061 1.637 -3.934 1 95.94 138 GLU A CA 1
ATOM 1108 C C . GLU A 1 138 ? -18.943 0.251 -3.307 1 95.94 138 GLU A C 1
ATOM 1110 O O . GLU A 1 138 ? -18.728 -0.738 -4.01 1 95.94 138 GLU A O 1
ATOM 1115 N N . GLN A 1 139 ? -19.116 0.211 -1.974 1 96.43 139 GLN A N 1
ATOM 1116 C CA . GLN A 1 139 ? -19.023 -1.068 -1.277 1 96.43 139 GLN A CA 1
ATOM 1117 C C . GLN A 1 139 ? -20.158 -2.002 -1.687 1 96.43 139 GLN A C 1
ATOM 1119 O O . GLN A 1 139 ? -19.943 -3.198 -1.889 1 96.43 139 GLN A O 1
ATOM 1124 N N . VAL A 1 140 ? -21.346 -1.473 -1.859 1 96.09 140 VAL A N 1
ATOM 1125 C CA . VAL A 1 140 ? -22.485 -2.28 -2.282 1 96.09 140 VAL A CA 1
ATOM 1126 C C . VAL A 1 140 ? -22.229 -2.843 -3.678 1 96.09 140 VAL A C 1
ATOM 1128 O O . VAL A 1 140 ? -22.484 -4.022 -3.935 1 96.09 140 VAL A O 1
ATOM 1131 N N . GLU A 1 141 ? -21.707 -2.069 -4.56 1 96.35 141 GLU A N 1
ATOM 1132 C CA . GLU A 1 141 ? -21.386 -2.498 -5.918 1 96.35 141 GLU A CA 1
ATOM 1133 C C . GLU A 1 141 ? -20.3 -3.569 -5.916 1 96.35 141 GLU A C 1
ATOM 1135 O O . GLU A 1 141 ? -20.391 -4.554 -6.651 1 96.35 141 GLU A O 1
ATOM 1140 N N . ALA A 1 142 ? -19.283 -3.362 -5.099 1 96.13 142 ALA A N 1
ATOM 1141 C CA . ALA A 1 142 ? -18.183 -4.318 -5.011 1 96.13 142 ALA A CA 1
ATOM 1142 C C . ALA A 1 142 ? -18.671 -5.67 -4.498 1 96.13 142 ALA A C 1
ATOM 1144 O O . ALA A 1 142 ? -18.294 -6.716 -5.031 1 96.13 142 ALA A O 1
ATOM 1145 N N . ILE A 1 143 ? -19.488 -5.654 -3.481 1 97.72 143 ILE A N 1
ATOM 1146 C CA . ILE A 1 143 ? -20.029 -6.878 -2.902 1 97.72 143 ILE A CA 1
ATOM 1147 C C . ILE A 1 143 ? -20.904 -7.592 -3.93 1 97.72 143 ILE A C 1
ATOM 1149 O O . ILE A 1 143 ? -20.835 -8.816 -4.07 1 97.72 143 ILE A O 1
ATOM 1153 N N . LYS A 1 144 ? -21.709 -6.834 -4.713 1 97.91 144 LYS A N 1
ATOM 1154 C CA . LYS A 1 144 ? -22.526 -7.406 -5.78 1 97.91 144 LYS A CA 1
ATOM 1155 C C . LYS A 1 144 ? -21.654 -8.055 -6.851 1 97.91 144 LYS A C 1
ATOM 1157 O O . LYS A 1 144 ? -21.943 -9.164 -7.305 1 97.91 144 LYS A O 1
ATOM 1162 N N . GLU A 1 145 ? -20.633 -7.374 -7.25 1 96.79 145 GLU A N 1
ATOM 1163 C CA . GLU A 1 145 ? -19.717 -7.898 -8.258 1 96.79 145 GLU A CA 1
ATOM 1164 C C . GLU A 1 145 ? -19.09 -9.213 -7.802 1 96.79 145 GLU A C 1
ATOM 1166 O O . GLU A 1 145 ? -19.046 -10.182 -8.563 1 96.79 145 GLU A O 1
ATOM 1171 N N . LEU A 1 146 ? -18.63 -9.247 -6.581 1 97.88 146 LEU A N 1
ATOM 1172 C CA . LEU A 1 146 ? -18.021 -10.458 -6.04 1 97.88 146 LEU A CA 1
ATOM 1173 C C . LEU A 1 146 ? -19.058 -11.565 -5.884 1 97.88 146 LEU A C 1
ATOM 1175 O O . LEU A 1 146 ? -18.756 -12.739 -6.109 1 97.88 146 LEU A O 1
ATOM 1179 N N . GLY A 1 147 ? -20.231 -11.199 -5.417 1 98.06 147 GLY A N 1
ATOM 1180 C CA . GLY A 1 147 ? -21.31 -12.172 -5.36 1 98.06 147 GLY A CA 1
ATOM 1181 C C . GLY A 1 147 ? -21.609 -12.809 -6.704 1 98.06 147 GLY A C 1
ATOM 1182 O O . GLY A 1 147 ? -21.789 -14.026 -6.794 1 98.06 147 GLY A O 1
ATOM 1183 N N . ASP A 1 148 ? -21.686 -11.975 -7.781 1 97.94 148 ASP A N 1
ATOM 1184 C CA . ASP A 1 148 ? -21.882 -12.493 -9.131 1 97.94 148 ASP A CA 1
ATOM 1185 C C . ASP A 1 148 ? -20.759 -13.453 -9.52 1 97.94 148 ASP A C 1
ATOM 1187 O O . ASP A 1 148 ? -21.009 -14.496 -10.126 1 97.94 148 ASP A O 1
ATOM 1191 N N . LEU A 1 149 ? -19.606 -13.087 -9.183 1 97.39 149 LEU A N 1
ATOM 1192 C CA . LEU A 1 149 ? -18.453 -13.915 -9.522 1 97.39 149 LEU A CA 1
ATOM 1193 C C . LEU A 1 149 ? -18.518 -15.257 -8.802 1 97.39 149 LEU A C 1
ATOM 1195 O O . LEU A 1 149 ? -18.21 -16.297 -9.389 1 97.39 149 LEU A O 1
ATOM 1199 N N . VAL A 1 150 ? -18.897 -15.244 -7.522 1 98.03 150 VAL A N 1
ATOM 1200 C CA . VAL A 1 150 ? -19.069 -16.48 -6.766 1 98.03 150 VAL A CA 1
ATOM 1201 C C . VAL A 1 150 ? -20.054 -17.396 -7.489 1 98.03 150 VAL A C 1
ATOM 1203 O O . VAL A 1 150 ? -19.778 -18.582 -7.686 1 98.03 150 VAL A O 1
ATOM 1206 N N . THR A 1 151 ? -21.154 -16.844 -7.919 1 97.98 151 THR A N 1
ATOM 1207 C CA . THR A 1 151 ? -22.186 -17.615 -8.603 1 97.98 151 THR A CA 1
ATOM 1208 C C . THR A 1 151 ? -21.664 -18.159 -9.93 1 97.98 151 THR A C 1
ATOM 1210 O O . THR A 1 151 ? -21.885 -19.327 -10.258 1 97.98 151 THR A O 1
ATOM 1213 N N . LYS A 1 152 ? -20.974 -17.31 -10.713 1 97.2 152 LYS A N 1
ATOM 1214 C CA . LYS A 1 152 ? -20.408 -17.718 -11.995 1 97.2 152 LYS A CA 1
ATOM 1215 C C . LYS A 1 152 ? -19.404 -18.853 -11.817 1 97.2 152 LYS A C 1
ATOM 1217 O O . LYS A 1 152 ? -19.432 -19.836 -12.56 1 97.2 152 LYS A O 1
ATOM 1222 N N . VAL A 1 153 ? -18.542 -18.737 -10.811 1 97.56 153 VAL A N 1
ATOM 1223 C CA . VAL A 1 153 ? -17.497 -19.724 -10.563 1 97.56 153 VAL A CA 1
ATOM 1224 C C . VAL A 1 153 ? -18.125 -21.035 -10.094 1 97.56 153 VAL A C 1
ATOM 1226 O O . VAL A 1 153 ? -17.716 -22.116 -10.525 1 97.56 153 VAL A O 1
ATOM 1229 N N . LYS A 1 154 ? -19.128 -20.961 -9.255 1 96.48 154 LYS A N 1
ATOM 1230 C CA . LYS A 1 154 ? -19.854 -22.142 -8.799 1 96.48 154 LYS A CA 1
ATOM 1231 C C . LYS A 1 154 ? -20.501 -22.876 -9.97 1 96.48 154 LYS A C 1
ATOM 1233 O O . LYS A 1 154 ? -20.434 -24.105 -10.052 1 96.48 154 LYS A O 1
ATOM 1238 N N . ARG A 1 155 ? -21.061 -22.133 -10.857 1 96.28 155 ARG A N 1
ATOM 1239 C CA . ARG A 1 155 ? -21.737 -22.705 -12.016 1 96.28 155 ARG A CA 1
ATOM 1240 C C . ARG A 1 155 ? -20.738 -23.353 -12.969 1 96.28 155 ARG A C 1
ATOM 1242 O O . ARG A 1 155 ? -20.992 -24.434 -13.503 1 96.28 155 ARG A O 1
ATOM 1249 N N . ALA A 1 156 ? -19.608 -22.691 -13.152 1 94.6 156 ALA A N 1
ATOM 1250 C CA . ALA A 1 156 ? -18.602 -23.15 -14.106 1 94.6 156 ALA A CA 1
ATOM 1251 C C . ALA A 1 156 ? -17.914 -24.418 -13.61 1 94.6 156 ALA A C 1
ATOM 1253 O O . ALA A 1 156 ? -17.5 -25.261 -14.41 1 94.6 156 ALA A O 1
ATOM 1254 N N . GLY A 1 157 ? -17.873 -24.567 -12.251 1 88.29 157 GLY A N 1
ATOM 1255 C CA . GLY A 1 157 ? -17.12 -25.688 -11.712 1 88.29 157 GLY A CA 1
ATOM 1256 C C . GLY A 1 157 ? -15.632 -25.599 -11.994 1 88.29 157 GLY A C 1
ATOM 1257 O O . GLY A 1 157 ? -15.158 -24.601 -12.541 1 88.29 157 GLY A O 1
ATOM 1258 N N . ASP A 1 158 ? -14.987 -26.731 -11.617 1 84.65 158 ASP A N 1
ATOM 1259 C CA . ASP A 1 158 ? -13.54 -26.74 -11.81 1 84.65 158 ASP A CA 1
ATOM 1260 C C . ASP A 1 158 ? -13.179 -27.136 -13.24 1 84.65 158 ASP A C 1
ATOM 1262 O O . ASP A 1 158 ? -14.052 -27.515 -14.024 1 84.65 158 ASP A O 1
ATOM 1266 N N . GLY A 1 159 ? -11.986 -26.844 -13.764 1 90.56 159 GLY A N 1
ATOM 1267 C CA . GLY A 1 159 ? -11.518 -27.223 -15.088 1 90.56 159 GLY A CA 1
ATOM 1268 C C . GLY A 1 159 ? -11.706 -26.129 -16.123 1 90.56 159 GLY A C 1
ATOM 1269 O O . GLY A 1 159 ? -11.281 -24.991 -15.915 1 90.56 159 GLY A O 1
ATOM 1270 N N . ILE A 1 160 ? -12.411 -26.502 -17.157 1 94.8 160 ILE A N 1
ATOM 1271 C CA . ILE A 1 160 ? -12.472 -25.62 -18.318 1 94.8 160 ILE A CA 1
ATOM 1272 C C . ILE A 1 160 ? -13.304 -24.385 -17.983 1 94.8 160 ILE A C 1
ATOM 1274 O O . ILE A 1 160 ? -13.051 -23.298 -18.508 1 94.8 160 ILE A O 1
ATOM 1278 N N . GLY A 1 161 ? -14.28 -24.481 -17.155 1 95.93 161 GLY A N 1
ATOM 1279 C CA . GLY A 1 161 ? -15.099 -23.35 -16.748 1 95.93 161 GLY A CA 1
ATOM 1280 C C . GLY A 1 161 ? -14.297 -22.228 -16.117 1 95.93 161 GLY A C 1
ATOM 1281 O O . GLY A 1 161 ? -14.491 -21.057 -16.447 1 95.93 161 GLY A O 1
ATOM 1282 N N . ILE A 1 162 ? -13.402 -22.549 -15.259 1 96.96 162 ILE A N 1
ATOM 1283 C CA . ILE A 1 162 ? -12.561 -21.557 -14.6 1 96.96 162 ILE A CA 1
ATOM 1284 C C . ILE A 1 162 ? -11.643 -20.895 -15.625 1 96.96 162 ILE A C 1
ATOM 1286 O O . ILE A 1 162 ? -11.377 -19.694 -15.546 1 96.96 162 ILE A O 1
ATOM 1290 N N . HIS A 1 163 ? -11.198 -21.702 -16.595 1 96.5 163 HIS A N 1
ATOM 1291 C CA . HIS A 1 163 ? -10.35 -21.161 -17.652 1 96.5 163 HIS A CA 1
ATOM 1292 C C . HIS A 1 163 ? -11.081 -20.084 -18.447 1 96.5 163 HIS A C 1
ATOM 1294 O O . HIS A 1 163 ? -10.515 -19.026 -18.731 1 96.5 163 HIS A O 1
ATOM 1300 N N . ILE A 1 164 ? -12.29 -20.321 -18.752 1 96.67 164 ILE A N 1
ATOM 1301 C CA . ILE A 1 164 ? -13.093 -19.379 -19.524 1 96.67 164 ILE A CA 1
ATOM 1302 C C . ILE A 1 164 ? -13.33 -18.111 -18.707 1 96.67 164 ILE A C 1
ATOM 1304 O O . ILE A 1 164 ? -13.155 -16.999 -19.21 1 96.67 164 ILE A O 1
ATOM 1308 N N . ILE A 1 165 ? -13.681 -18.315 -17.484 1 97.28 165 ILE A N 1
ATOM 1309 C CA . ILE A 1 165 ? -13.931 -17.174 -16.61 1 97.28 165 ILE A CA 1
ATOM 1310 C C . ILE A 1 165 ? -12.653 -16.352 -16.457 1 97.28 165 ILE A C 1
ATOM 1312 O O . ILE A 1 165 ? -12.692 -15.12 -16.494 1 97.28 165 ILE A O 1
ATOM 1316 N N . ASP A 1 166 ? -11.555 -16.978 -16.259 1 97.56 166 ASP A N 1
ATOM 1317 C CA . ASP A 1 166 ? -10.259 -16.32 -16.129 1 97.56 166 ASP A CA 1
ATOM 1318 C C . ASP A 1 166 ? -9.952 -15.464 -17.356 1 97.56 166 ASP A C 1
ATOM 1320 O O . ASP A 1 166 ? -9.513 -14.319 -17.227 1 97.56 166 ASP A O 1
ATOM 1324 N N . LYS A 1 167 ? -10.207 -16.005 -18.535 1 96.66 167 LYS A N 1
ATOM 1325 C CA . LYS A 1 167 ? -9.958 -15.288 -19.782 1 96.66 167 LYS A CA 1
ATOM 1326 C C . LYS A 1 167 ? -10.856 -14.059 -19.898 1 96.66 167 LYS A C 1
ATOM 1328 O O . LYS A 1 167 ? -10.407 -12.995 -20.33 1 96.66 167 LYS A O 1
ATOM 1333 N N . GLU A 1 168 ? -12.036 -14.208 -19.48 1 95.62 168 GLU A N 1
ATOM 1334 C CA . GLU A 1 168 ? -12.983 -13.098 -19.514 1 95.62 168 GLU A CA 1
ATOM 1335 C C . GLU A 1 168 ? -12.557 -11.979 -18.568 1 95.62 168 GLU A C 1
ATOM 1337 O O . GLU A 1 168 ? -12.652 -10.799 -18.912 1 95.62 168 GLU A O 1
ATOM 1342 N N . MET A 1 169 ? -12.059 -12.373 -17.436 1 94.99 169 MET A N 1
ATOM 1343 C CA . MET A 1 169 ? -11.635 -11.407 -16.426 1 94.99 169 MET A CA 1
ATOM 1344 C C . MET A 1 169 ? -10.384 -10.662 -16.878 1 94.99 169 MET A C 1
ATOM 1346 O O . MET A 1 169 ? -10.18 -9.503 -16.511 1 94.99 169 MET A O 1
ATOM 1350 N N . GLY A 1 170 ? -9.543 -11.348 -17.619 1 91.94 170 GLY A N 1
ATOM 1351 C CA . GLY A 1 170 ? -8.321 -10.739 -18.119 1 91.94 170 GLY A CA 1
ATOM 1352 C C . GLY A 1 170 ? -8.573 -9.658 -19.153 1 91.94 170 GLY A C 1
ATOM 1353 O O . GLY A 1 170 ? -7.713 -8.809 -19.393 1 91.94 170 GLY A O 1
ATOM 1354 N N . HIS A 1 171 ? -9.735 -9.6 -19.823 1 88.14 171 HIS A N 1
ATOM 1355 C CA . HIS A 1 171 ? -10.075 -8.656 -20.882 1 88.14 171 HIS A CA 1
ATOM 1356 C C . HIS A 1 171 ? -10.848 -7.463 -20.329 1 88.14 171 HIS A C 1
ATOM 1358 O O . HIS A 1 171 ? -11.081 -6.485 -21.043 1 88.14 171 HIS A O 1
ATOM 1364 N N . GLU A 1 172 ? -11.23 -7.559 -19.169 1 74.26 172 GLU A N 1
ATOM 1365 C CA . GLU A 1 172 ? -11.922 -6.433 -18.549 1 74.26 172 GLU A CA 1
ATOM 1366 C C . GLU A 1 172 ? -10.932 -5.445 -17.939 1 74.26 172 GLU A C 1
ATOM 1368 O O . GLU A 1 172 ? -9.829 -5.827 -17.544 1 74.26 172 GLU A O 1
ATOM 1373 N N . MET B 1 1 ? 3.063 -29.27 -1.439 1 46.36 1 MET B N 1
ATOM 1374 C CA . MET B 1 1 ? 2.774 -28.226 -2.418 1 46.36 1 MET B CA 1
ATOM 1375 C C . MET B 1 1 ? 3.582 -28.436 -3.694 1 46.36 1 MET B C 1
ATOM 1377 O O . MET B 1 1 ? 4.754 -28.81 -3.636 1 46.36 1 MET B O 1
ATOM 1381 N N . ALA B 1 2 ? 2.974 -28.647 -4.782 1 57.86 2 ALA B N 1
ATOM 1382 C CA . ALA B 1 2 ? 3.69 -29.087 -5.977 1 57.86 2 ALA B CA 1
ATOM 1383 C C . ALA B 1 2 ? 4.842 -28.141 -6.305 1 57.86 2 ALA B C 1
ATOM 1385 O O . ALA B 1 2 ? 4.731 -26.928 -6.114 1 57.86 2 ALA B O 1
ATOM 1386 N N . THR B 1 3 ? 6.026 -28.632 -6.363 1 79.11 3 THR B N 1
ATOM 1387 C CA . THR B 1 3 ? 7.235 -27.951 -6.812 1 79.11 3 THR B CA 1
ATOM 1388 C C . THR B 1 3 ? 6.992 -27.233 -8.137 1 79.11 3 THR B C 1
ATOM 1390 O O . THR B 1 3 ? 6.21 -27.7 -8.967 1 79.11 3 THR B O 1
ATOM 1393 N N . SER B 1 4 ? 7.352 -25.96 -8.216 1 90.81 4 SER B N 1
ATOM 1394 C CA . SER B 1 4 ? 7.235 -25.162 -9.433 1 90.81 4 SER B CA 1
ATOM 1395 C C . SER B 1 4 ? 7.927 -25.843 -10.609 1 90.81 4 SER B C 1
ATOM 1397 O O . SER B 1 4 ? 9.068 -26.295 -10.487 1 90.81 4 SER B O 1
ATOM 1399 N N . VAL B 1 5 ? 7.22 -26.071 -11.704 1 94.75 5 VAL B N 1
ATOM 1400 C CA . VAL B 1 5 ? 7.764 -26.719 -12.893 1 94.75 5 VAL B CA 1
ATOM 1401 C C . VAL B 1 5 ? 8.738 -25.776 -13.596 1 94.75 5 VAL B C 1
ATOM 1403 O O . VAL B 1 5 ? 9.51 -26.201 -14.458 1 94.75 5 VAL B O 1
ATOM 1406 N N . VAL B 1 6 ? 8.739 -24.509 -13.209 1 95.48 6 VAL B N 1
ATOM 1407 C CA . VAL B 1 6 ? 9.558 -23.542 -13.933 1 95.48 6 VAL B CA 1
ATOM 1408 C C . VAL B 1 6 ? 10.84 -23.262 -13.152 1 95.48 6 VAL B C 1
ATOM 1410 O O . VAL B 1 6 ? 11.75 -22.601 -13.658 1 95.48 6 VAL B O 1
ATOM 1413 N N . ARG B 1 7 ? 10.889 -23.769 -11.986 1 95.67 7 ARG B N 1
ATOM 1414 C CA . ARG B 1 7 ? 12.036 -23.486 -11.13 1 95.67 7 ARG B CA 1
ATOM 1415 C C . ARG B 1 7 ? 13.304 -24.129 -11.682 1 95.67 7 ARG B C 1
ATOM 1417 O O . ARG B 1 7 ? 13.34 -25.338 -11.92 1 95.67 7 ARG B O 1
ATOM 1424 N N . GLN B 1 8 ? 14.233 -23.319 -11.898 1 95.09 8 GLN B N 1
ATOM 1425 C CA . GLN B 1 8 ? 15.533 -23.779 -12.375 1 95.09 8 GLN B CA 1
ATOM 1426 C C . GLN B 1 8 ? 16.662 -22.929 -11.801 1 95.09 8 GLN B C 1
ATOM 1428 O O . GLN B 1 8 ? 16.699 -21.714 -12.006 1 95.09 8 GLN B O 1
ATOM 1433 N N . ASN B 1 9 ? 17.575 -23.522 -11.079 1 94.05 9 ASN B N 1
ATOM 1434 C CA . ASN B 1 9 ? 18.764 -22.869 -10.543 1 94.05 9 ASN B CA 1
ATOM 1435 C C . ASN B 1 9 ? 18.401 -21.669 -9.673 1 94.05 9 ASN B C 1
ATOM 1437 O O . ASN B 1 9 ? 19.008 -20.603 -9.792 1 94.05 9 ASN B O 1
ATOM 1441 N N . TYR B 1 10 ? 17.395 -21.846 -8.96 1 96.36 10 TYR B N 1
ATOM 1442 C CA . TYR B 1 10 ? 16.931 -20.813 -8.04 1 96.36 10 TYR B CA 1
ATOM 1443 C C . TYR B 1 10 ? 17.108 -21.252 -6.592 1 96.36 10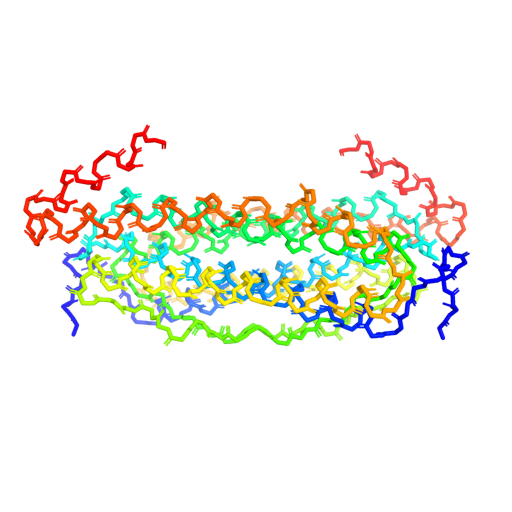 TYR B C 1
ATOM 1445 O O . TYR B 1 10 ? 16.279 -21.991 -6.055 1 96.36 10 TYR B O 1
ATOM 1453 N N . HIS B 1 11 ? 18.154 -20.817 -6.015 1 97.2 11 HIS B N 1
ATOM 1454 C CA . HIS B 1 11 ? 18.564 -21.256 -4.686 1 97.2 11 HIS B CA 1
ATOM 1455 C C . HIS B 1 11 ? 17.566 -20.806 -3.624 1 97.2 11 HIS B C 1
ATOM 1457 O O . HIS B 1 11 ? 16.982 -19.725 -3.734 1 97.2 11 HIS B O 1
ATOM 1463 N N . THR B 1 12 ? 17.448 -21.556 -2.561 1 97.2 12 THR B N 1
ATOM 1464 C CA . THR B 1 12 ? 16.503 -21.264 -1.489 1 97.2 12 THR B CA 1
ATOM 1465 C C . THR B 1 12 ? 16.865 -19.956 -0.791 1 97.2 12 THR B C 1
ATOM 1467 O O . THR B 1 12 ? 15.984 -19.228 -0.33 1 97.2 12 THR B O 1
ATOM 1470 N N . ASP B 1 13 ? 18.136 -19.664 -0.743 1 98 13 ASP B N 1
ATOM 1471 C CA . ASP B 1 13 ? 18.577 -18.416 -0.129 1 98 13 ASP B CA 1
ATOM 1472 C C . ASP B 1 13 ? 18.124 -17.21 -0.949 1 98 13 ASP B C 1
ATOM 1474 O O . ASP B 1 13 ? 17.781 -16.166 -0.39 1 98 13 ASP B O 1
ATOM 1478 N N . SER B 1 14 ? 18.192 -17.343 -2.297 1 97.64 14 SER B N 1
ATOM 1479 C CA . SER B 1 14 ? 17.707 -16.279 -3.17 1 97.64 14 SER B CA 1
ATOM 1480 C C . SER B 1 14 ? 16.22 -16.022 -2.954 1 97.64 14 SER B C 1
ATOM 1482 O O . SER B 1 14 ? 15.798 -14.873 -2.807 1 97.64 14 SER B O 1
ATOM 1484 N N . GLU B 1 15 ? 15.469 -17.08 -2.895 1 97.71 15 GLU B N 1
ATOM 1485 C CA . GLU B 1 15 ? 14.031 -16.989 -2.662 1 97.71 15 GLU B CA 1
ATOM 1486 C C . GLU B 1 15 ? 13.73 -16.294 -1.337 1 97.71 15 GLU B C 1
ATOM 1488 O O . GLU B 1 15 ? 12.907 -15.377 -1.284 1 97.71 15 GLU B O 1
ATOM 1493 N N . ALA B 1 16 ? 14.407 -16.7 -0.301 1 98.28 16 ALA B N 1
ATOM 1494 C CA . ALA B 1 16 ? 14.2 -16.123 1.025 1 98.28 16 ALA B CA 1
ATOM 1495 C C . ALA B 1 16 ? 14.583 -14.646 1.045 1 98.28 16 ALA B C 1
ATOM 1497 O O . ALA B 1 16 ? 13.9 -13.829 1.668 1 98.28 16 ALA B O 1
ATOM 1498 N N . SER B 1 17 ? 15.634 -14.323 0.386 1 98.28 17 SER B N 1
ATOM 1499 C CA . SER B 1 17 ? 16.12 -12.947 0.379 1 98.28 17 SER B CA 1
ATOM 1500 C C . SER B 1 17 ? 15.191 -12.037 -0.417 1 98.28 17 SER B C 1
ATOM 1502 O O . SER B 1 17 ? 15.014 -10.867 -0.072 1 98.28 17 SER B O 1
ATOM 1504 N N . ILE B 1 18 ? 14.616 -12.54 -1.463 1 98.58 18 ILE B N 1
ATOM 1505 C CA . ILE B 1 18 ? 13.624 -11.78 -2.215 1 98.58 18 ILE B CA 1
ATOM 1506 C C . ILE B 1 18 ? 12.407 -11.507 -1.334 1 98.58 18 ILE B C 1
ATOM 1508 O O . ILE B 1 18 ? 11.873 -10.395 -1.328 1 98.58 18 ILE B O 1
ATOM 1512 N N . ASN B 1 19 ? 12.001 -12.518 -0.579 1 98.6 19 ASN B N 1
ATOM 1513 C CA . ASN B 1 19 ? 10.879 -12.332 0.335 1 98.6 19 ASN B CA 1
ATOM 1514 C C . ASN B 1 19 ? 11.179 -11.264 1.382 1 98.6 19 ASN B C 1
ATOM 1516 O O . ASN B 1 19 ? 10.315 -10.449 1.709 1 98.6 19 ASN B O 1
ATOM 1520 N N . LYS B 1 20 ? 12.402 -11.264 1.87 1 98.5 20 LYS B N 1
ATOM 1521 C CA . LYS B 1 20 ? 12.82 -10.222 2.804 1 98.5 20 LYS B CA 1
ATOM 1522 C C . LYS B 1 20 ? 12.756 -8.843 2.154 1 98.5 20 LYS B C 1
ATOM 1524 O O . LYS B 1 20 ? 12.3 -7.88 2.773 1 98.5 20 LYS B O 1
ATOM 1529 N N . GLN B 1 21 ? 13.205 -8.8 0.919 1 98.76 21 GLN B N 1
ATOM 1530 C CA . GLN B 1 21 ? 13.222 -7.522 0.216 1 98.76 21 GLN B CA 1
ATOM 1531 C C . GLN B 1 21 ? 11.805 -7.033 -0.072 1 98.76 21 GLN B C 1
ATOM 1533 O O . GLN B 1 21 ? 11.541 -5.829 -0.048 1 98.76 21 GLN B O 1
ATOM 1538 N N . ILE B 1 22 ? 10.851 -7.935 -0.413 1 98.79 22 ILE B N 1
ATOM 1539 C CA . ILE B 1 22 ? 9.452 -7.57 -0.605 1 98.79 22 ILE B CA 1
ATOM 1540 C C . ILE B 1 22 ? 8.919 -6.889 0.654 1 98.79 22 ILE B C 1
ATOM 1542 O O . ILE B 1 22 ? 8.314 -5.817 0.579 1 98.79 22 ILE B O 1
ATOM 1546 N N . ASN B 1 23 ? 9.202 -7.443 1.775 1 98.6 23 ASN B N 1
ATOM 1547 C CA . ASN B 1 23 ? 8.744 -6.875 3.039 1 98.6 23 ASN B CA 1
ATOM 1548 C C . ASN B 1 23 ? 9.367 -5.507 3.298 1 98.6 23 ASN B C 1
ATOM 1550 O O . ASN B 1 23 ? 8.703 -4.604 3.81 1 98.6 23 ASN B O 1
ATOM 1554 N N . MET B 1 24 ? 10.618 -5.36 2.962 1 98.51 24 MET B N 1
ATOM 1555 C CA . MET B 1 24 ? 11.319 -4.092 3.139 1 98.51 24 MET B CA 1
ATOM 1556 C C . MET B 1 24 ? 10.681 -2.995 2.292 1 98.51 24 MET B C 1
ATOM 1558 O O . MET B 1 24 ? 10.495 -1.871 2.762 1 98.51 24 MET B O 1
ATOM 1562 N N . GLU B 1 25 ? 10.342 -3.337 1.055 1 98.76 25 GLU B N 1
ATOM 1563 C CA . GLU B 1 25 ? 9.713 -2.362 0.169 1 98.76 25 GLU B CA 1
ATOM 1564 C C . GLU B 1 25 ? 8.332 -1.963 0.681 1 98.76 25 GLU B C 1
ATOM 1566 O O . GLU B 1 25 ? 7.951 -0.792 0.608 1 98.76 25 GLU B O 1
ATOM 1571 N N . LEU B 1 26 ? 7.588 -2.929 1.153 1 98.79 26 LEU B N 1
ATOM 1572 C CA . LEU B 1 26 ? 6.266 -2.638 1.697 1 98.79 26 LEU B CA 1
ATOM 1573 C C . LEU B 1 26 ? 6.371 -1.768 2.945 1 98.79 26 LEU B C 1
ATOM 1575 O O . LEU B 1 26 ? 5.574 -0.847 3.134 1 98.79 26 LEU B O 1
ATOM 1579 N N . TYR B 1 27 ? 7.331 -2.009 3.76 1 98.69 27 TYR B N 1
ATOM 1580 C CA . TYR B 1 27 ? 7.58 -1.181 4.935 1 98.69 27 TYR B CA 1
ATOM 1581 C C . TYR B 1 27 ? 7.945 0.243 4.531 1 98.69 27 TYR B C 1
ATOM 1583 O O . TYR B 1 27 ? 7.47 1.207 5.136 1 98.69 27 TYR B O 1
ATOM 1591 N N . ALA B 1 28 ? 8.817 0.337 3.541 1 98.68 28 ALA B N 1
ATOM 1592 C CA . ALA B 1 28 ? 9.202 1.659 3.055 1 98.68 28 ALA B CA 1
ATOM 1593 C C . ALA B 1 28 ? 7.99 2.427 2.536 1 98.68 28 ALA B C 1
ATOM 1595 O O . ALA B 1 28 ? 7.826 3.613 2.83 1 98.68 28 ALA B O 1
ATOM 1596 N N . SER B 1 29 ? 7.142 1.735 1.756 1 98.82 29 SER B N 1
ATOM 1597 C CA . SER B 1 29 ? 5.914 2.348 1.261 1 98.82 29 SER B CA 1
ATOM 1598 C C . SER B 1 29 ? 5.036 2.833 2.41 1 98.82 29 SER B C 1
ATOM 1600 O O . SER B 1 29 ? 4.497 3.941 2.361 1 98.82 29 SER B O 1
ATOM 1602 N N . TYR B 1 30 ? 4.945 2.073 3.451 1 98.81 30 TYR B N 1
ATOM 1603 C CA . TYR B 1 30 ? 4.149 2.403 4.628 1 98.81 30 TYR B CA 1
ATOM 1604 C C . TYR B 1 30 ? 4.73 3.608 5.359 1 98.81 30 TYR B C 1
ATOM 1606 O O . TYR B 1 30 ? 3.994 4.511 5.763 1 98.81 30 TYR B O 1
ATOM 1614 N N . THR B 1 31 ? 6.017 3.657 5.473 1 98.78 31 THR B N 1
ATOM 1615 C CA . THR B 1 31 ? 6.712 4.761 6.125 1 98.78 31 THR B CA 1
ATOM 1616 C C . THR B 1 31 ? 6.493 6.064 5.362 1 98.78 31 THR B C 1
ATOM 1618 O O . THR B 1 31 ? 6.215 7.104 5.963 1 98.78 31 THR B O 1
ATOM 1621 N N . TYR B 1 32 ? 6.557 5.993 4.051 1 98.77 32 TYR B N 1
ATOM 1622 C CA . TYR B 1 32 ? 6.329 7.178 3.231 1 98.77 32 TYR B CA 1
ATOM 1623 C C . TYR B 1 32 ? 4.876 7.627 3.315 1 98.77 32 TYR B C 1
ATOM 1625 O O . TYR B 1 32 ? 4.584 8.824 3.244 1 98.77 32 TYR B O 1
ATOM 1633 N N . THR B 1 33 ? 3.971 6.67 3.464 1 98.85 33 THR B N 1
ATOM 1634 C CA . THR B 1 33 ? 2.571 7.012 3.689 1 98.85 33 THR B CA 1
ATOM 1635 C C . THR B 1 33 ? 2.412 7.823 4.972 1 98.85 33 THR B C 1
ATOM 1637 O O . THR B 1 33 ? 1.676 8.811 5.001 1 98.85 33 THR B O 1
ATOM 1640 N N . ALA B 1 34 ? 3.151 7.449 5.964 1 98.77 34 ALA B N 1
ATOM 1641 C CA . ALA B 1 34 ? 3.112 8.177 7.23 1 98.77 34 ALA B CA 1
ATOM 1642 C C . ALA B 1 34 ? 3.687 9.582 7.073 1 98.77 34 ALA B C 1
ATOM 1644 O O . ALA B 1 34 ? 3.167 10.54 7.648 1 98.77 34 ALA B O 1
ATOM 1645 N N . MET B 1 35 ? 4.741 9.723 6.279 1 98.65 35 MET B N 1
ATOM 1646 C CA . MET B 1 35 ? 5.323 11.039 6.03 1 98.65 35 MET B CA 1
ATOM 1647 C C . MET B 1 35 ? 4.349 11.929 5.266 1 98.65 35 MET B C 1
ATOM 1649 O O . MET B 1 35 ? 4.195 13.108 5.589 1 98.65 35 MET B O 1
ATOM 1653 N N . TYR B 1 36 ? 3.708 11.338 4.263 1 98.73 36 TYR B N 1
ATOM 1654 C CA . TYR B 1 36 ? 2.669 12.064 3.541 1 98.73 36 TYR B CA 1
ATOM 1655 C C . TYR B 1 36 ? 1.604 12.586 4.498 1 98.73 36 TYR B C 1
ATOM 1657 O O . TYR B 1 36 ? 1.238 13.762 4.447 1 98.73 36 TYR B O 1
ATOM 1665 N N . ALA B 1 37 ? 1.108 11.701 5.388 1 98.7 37 ALA B N 1
ATOM 1666 C CA . ALA B 1 37 ? 0.06 12.065 6.338 1 98.7 37 ALA B CA 1
ATOM 1667 C C . ALA B 1 37 ? 0.508 13.217 7.233 1 98.7 37 ALA B C 1
ATOM 1669 O O . ALA B 1 37 ? -0.269 14.134 7.51 1 98.7 37 ALA B O 1
ATOM 1670 N N . TYR B 1 38 ? 1.725 13.237 7.629 1 98.38 38 TYR B N 1
ATOM 1671 C CA . TYR B 1 38 ? 2.265 14.264 8.512 1 98.38 38 TYR B CA 1
ATOM 1672 C C . TYR B 1 38 ? 2.302 15.619 7.814 1 98.38 38 TYR B C 1
ATOM 1674 O O . TYR B 1 38 ? 1.796 16.611 8.344 1 98.38 38 TYR B O 1
ATOM 1682 N N . PHE B 1 39 ? 2.828 15.659 6.596 1 98.24 39 PHE B N 1
ATOM 1683 C CA . PHE B 1 39 ? 3.101 16.925 5.926 1 98.24 39 PHE B CA 1
ATOM 1684 C C . PHE B 1 39 ? 1.82 17.523 5.357 1 98.24 39 PHE B C 1
ATOM 1686 O O . PHE B 1 39 ? 1.773 18.713 5.035 1 98.24 39 PHE B O 1
ATOM 1693 N N . SER B 1 40 ? 0.802 16.71 5.27 1 97.91 40 SER B N 1
ATOM 1694 C CA . SER B 1 40 ? -0.475 17.196 4.759 1 97.91 40 SER B CA 1
ATOM 1695 C C . SER B 1 40 ? -1.364 17.706 5.889 1 97.91 40 SER B C 1
ATOM 1697 O O . SER B 1 40 ? -2.474 18.183 5.645 1 97.91 40 SER B O 1
ATOM 1699 N N . ARG B 1 41 ? -0.903 17.646 7.089 1 97.47 41 ARG B N 1
ATOM 1700 C CA . ARG B 1 41 ? -1.646 18.17 8.23 1 97.47 41 ARG B CA 1
ATOM 1701 C C . ARG B 1 41 ? -1.852 19.676 8.105 1 97.47 41 ARG B C 1
ATOM 1703 O O . ARG B 1 41 ? -1.057 20.365 7.463 1 97.47 41 ARG B O 1
ATOM 1710 N N . ASP B 1 42 ? -2.847 20.136 8.819 1 96.01 42 ASP B N 1
ATOM 1711 C CA . ASP B 1 42 ? -3.16 21.562 8.815 1 96.01 42 ASP B CA 1
ATOM 1712 C C . ASP B 1 42 ? -2.092 22.361 9.559 1 96.01 42 ASP B C 1
ATOM 1714 O O . ASP B 1 42 ? -1.83 23.518 9.225 1 96.01 42 ASP B O 1
ATOM 1718 N N . ASP B 1 43 ? -1.439 21.786 10.561 1 95.66 43 ASP B N 1
ATOM 1719 C CA . ASP B 1 43 ? -0.491 22.529 11.385 1 95.66 43 ASP B CA 1
ATOM 1720 C C . ASP B 1 43 ? 0.927 22.418 10.828 1 95.66 43 ASP B C 1
ATOM 1722 O O . ASP B 1 43 ? 1.858 23.028 11.358 1 95.66 43 ASP B O 1
ATOM 1726 N N . VAL B 1 44 ? 1.145 21.556 9.776 1 96.04 44 VAL B N 1
ATOM 1727 C CA . VAL B 1 44 ? 2.409 21.452 9.054 1 96.04 44 VAL B CA 1
ATOM 1728 C C . VAL B 1 44 ? 2.276 22.109 7.682 1 96.04 44 VAL B C 1
ATOM 1730 O O . VAL B 1 44 ? 3.114 22.926 7.295 1 96.04 44 VAL B O 1
ATOM 1733 N N . ALA B 1 45 ? 1.305 21.805 6.9 1 96.53 45 ALA B N 1
ATOM 1734 C CA . ALA B 1 45 ? 0.843 22.445 5.671 1 96.53 45 ALA B CA 1
ATOM 1735 C C . ALA B 1 45 ? 1.992 22.633 4.685 1 96.53 45 ALA B C 1
ATOM 1737 O O . ALA B 1 45 ? 2.178 23.723 4.139 1 96.53 45 ALA B O 1
ATOM 1738 N N . LEU B 1 46 ? 2.776 21.629 4.538 1 97.19 46 LEU B N 1
ATOM 1739 C CA . LEU B 1 46 ? 3.798 21.589 3.498 1 97.19 46 LEU B CA 1
ATOM 1740 C C . LEU B 1 46 ? 3.413 20.609 2.395 1 97.19 46 LEU B C 1
ATOM 1742 O O . LEU B 1 46 ? 3.931 19.491 2.343 1 97.19 46 LEU B O 1
ATOM 1746 N N . HIS B 1 47 ? 2.605 21.066 1.467 1 97.66 47 HIS B N 1
ATOM 1747 C CA . HIS B 1 47 ? 1.915 20.222 0.499 1 97.66 47 HIS B CA 1
ATOM 1748 C C . HIS B 1 47 ? 2.874 19.717 -0.574 1 97.66 47 HIS B C 1
ATOM 1750 O O . HIS B 1 47 ? 2.657 18.651 -1.155 1 97.66 47 HIS B O 1
ATOM 1756 N N . GLY B 1 48 ? 3.902 20.492 -0.89 1 98.22 48 GLY B N 1
ATOM 1757 C CA . GLY B 1 48 ? 4.927 19.993 -1.792 1 98.22 48 GLY B CA 1
ATOM 1758 C C . GLY B 1 48 ? 5.658 18.779 -1.251 1 98.22 48 GLY B C 1
ATOM 1759 O O . GLY B 1 48 ? 5.861 17.798 -1.97 1 98.22 48 GLY B O 1
ATOM 1760 N N . PHE B 1 49 ? 6.047 18.854 0.02 1 98.27 49 PHE B N 1
ATOM 1761 C CA . PHE B 1 49 ? 6.657 17.709 0.687 1 98.27 49 PHE B CA 1
ATOM 1762 C C . PHE B 1 49 ? 5.691 16.531 0.73 1 98.27 49 PHE B C 1
ATOM 1764 O O . PHE B 1 49 ? 6.089 15.387 0.5 1 98.27 49 PHE B O 1
ATOM 1771 N N . ALA B 1 50 ? 4.42 16.8 1.08 1 98.51 50 ALA B N 1
ATOM 1772 C CA . ALA B 1 50 ? 3.417 15.738 1.108 1 98.51 50 ALA B CA 1
ATOM 1773 C C . ALA B 1 50 ? 3.343 15.019 -0.236 1 98.51 50 ALA B C 1
ATOM 1775 O O . ALA B 1 50 ? 3.347 13.787 -0.289 1 98.51 50 ALA B O 1
ATOM 1776 N N . LYS B 1 51 ? 3.3 15.781 -1.278 1 98.39 51 LYS B N 1
ATOM 1777 C CA . LYS B 1 51 ? 3.243 15.216 -2.623 1 98.39 51 LYS B CA 1
ATOM 1778 C C . LYS B 1 51 ? 4.475 14.365 -2.914 1 98.39 51 LYS B C 1
ATOM 1780 O O . LYS B 1 51 ? 4.367 13.287 -3.503 1 98.39 51 LYS B O 1
ATOM 1785 N N . PHE B 1 52 ? 5.599 14.858 -2.567 1 98.16 52 PHE B N 1
ATOM 1786 C CA . PHE B 1 52 ? 6.863 14.152 -2.748 1 98.16 52 PHE B CA 1
ATOM 1787 C C . PHE B 1 52 ? 6.829 12.795 -2.056 1 98.16 52 PHE B C 1
ATOM 1789 O O . PHE B 1 52 ? 7.203 11.781 -2.649 1 98.16 52 PHE B O 1
ATOM 1796 N N . PHE B 1 53 ? 6.361 12.741 -0.799 1 98.41 53 PHE B N 1
ATOM 1797 C CA . PHE B 1 53 ? 6.37 11.501 -0.031 1 98.41 53 PHE B CA 1
ATOM 1798 C C . PHE B 1 53 ? 5.286 10.55 -0.526 1 98.41 53 PHE B C 1
ATOM 1800 O O . PHE B 1 53 ? 5.462 9.331 -0.495 1 98.41 53 PHE B O 1
ATOM 1807 N N . ARG B 1 54 ? 4.173 11.069 -1.012 1 98.46 54 ARG B N 1
ATOM 1808 C CA . ARG B 1 54 ? 3.16 10.232 -1.648 1 98.46 54 ARG B CA 1
ATOM 1809 C C . ARG B 1 54 ? 3.731 9.509 -2.863 1 98.46 54 ARG B C 1
ATOM 1811 O O . ARG B 1 54 ? 3.528 8.305 -3.027 1 98.46 54 ARG B O 1
ATOM 1818 N N . LYS B 1 55 ? 4.44 10.24 -3.688 1 98.14 55 LYS B N 1
ATOM 1819 C CA . LYS B 1 55 ? 5.079 9.663 -4.867 1 98.14 55 LYS B CA 1
ATOM 1820 C C . LYS B 1 55 ? 6.041 8.544 -4.479 1 98.14 55 LYS B C 1
ATOM 1822 O O . LYS B 1 55 ? 6.071 7.492 -5.122 1 98.14 55 LYS B O 1
ATOM 1827 N N . ASN B 1 56 ? 6.804 8.783 -3.451 1 98.13 56 ASN B N 1
ATOM 1828 C CA . ASN B 1 56 ? 7.749 7.766 -3.001 1 98.13 56 ASN B CA 1
ATOM 1829 C C . ASN B 1 56 ? 7.03 6.53 -2.467 1 98.13 56 ASN B C 1
ATOM 1831 O O . ASN B 1 56 ? 7.487 5.404 -2.672 1 98.13 56 ASN B O 1
ATOM 1835 N N . ALA B 1 57 ? 5.926 6.723 -1.743 1 98.6 57 ALA B N 1
ATOM 1836 C CA . ALA B 1 57 ? 5.127 5.594 -1.275 1 98.6 57 ALA B CA 1
ATOM 1837 C C . ALA B 1 57 ? 4.666 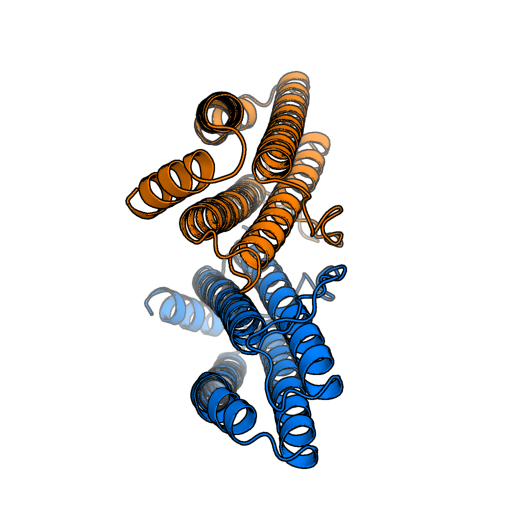4.726 -2.443 1 98.6 57 ALA B C 1
ATOM 1839 O O . ALA B 1 57 ? 4.743 3.497 -2.379 1 98.6 57 ALA B O 1
ATOM 1840 N N . ASP B 1 58 ? 4.219 5.347 -3.509 1 98.43 58 ASP B N 1
ATOM 1841 C CA . ASP B 1 58 ? 3.764 4.634 -4.699 1 98.43 58 ASP B CA 1
ATOM 1842 C C . ASP B 1 58 ? 4.913 3.869 -5.353 1 98.43 58 ASP B C 1
ATOM 1844 O O . ASP B 1 58 ? 4.748 2.715 -5.753 1 98.43 58 ASP B O 1
ATOM 1848 N N . GLU B 1 59 ? 6.028 4.483 -5.449 1 98.04 59 GLU B N 1
ATOM 1849 C CA . GLU B 1 59 ? 7.189 3.869 -6.086 1 98.04 59 GLU B CA 1
ATOM 1850 C C . GLU B 1 59 ? 7.636 2.62 -5.331 1 98.04 59 GLU B C 1
ATOM 1852 O O . GLU B 1 59 ? 7.897 1.581 -5.94 1 98.04 59 GLU B O 1
ATOM 1857 N N . GLU B 1 60 ? 7.72 2.724 -3.988 1 98.55 60 GLU B N 1
ATOM 1858 C CA . GLU B 1 60 ? 8.155 1.572 -3.203 1 98.55 60 GLU B CA 1
ATOM 1859 C C . GLU B 1 60 ? 7.155 0.424 -3.308 1 98.55 60 GLU B C 1
ATOM 1861 O O . GLU B 1 60 ? 7.542 -0.746 -3.304 1 98.55 60 GLU B O 1
ATOM 1866 N N . ARG B 1 61 ? 5.929 0.726 -3.318 1 98.48 61 ARG B N 1
ATOM 1867 C CA . ARG B 1 61 ? 4.926 -0.316 -3.513 1 98.48 61 ARG B CA 1
ATOM 1868 C C . ARG B 1 61 ? 5.112 -1.011 -4.858 1 98.48 61 ARG B C 1
ATOM 1870 O O . ARG B 1 61 ? 4.999 -2.235 -4.951 1 98.48 61 ARG B O 1
ATOM 1877 N N . ASP B 1 62 ? 5.329 -0.229 -5.881 1 98.2 62 ASP B N 1
ATOM 1878 C CA . ASP B 1 62 ? 5.592 -0.806 -7.195 1 98.2 62 ASP B CA 1
ATOM 1879 C C . ASP B 1 62 ? 6.81 -1.726 -7.158 1 98.2 62 ASP B C 1
ATOM 1881 O O . ASP B 1 62 ? 6.834 -2.761 -7.828 1 98.2 62 ASP B O 1
ATOM 1885 N N . HIS B 1 63 ? 7.83 -1.338 -6.421 1 98.69 63 HIS B N 1
ATOM 1886 C CA . HIS B 1 63 ? 9.011 -2.179 -6.263 1 98.69 63 HIS B CA 1
ATOM 1887 C C . HIS B 1 63 ? 8.652 -3.523 -5.639 1 98.69 63 HIS B C 1
ATOM 1889 O O . HIS B 1 63 ? 9.162 -4.564 -6.059 1 98.69 63 HIS B O 1
ATOM 1895 N N . ALA B 1 64 ? 7.774 -3.518 -4.662 1 98.77 64 ALA B N 1
ATOM 1896 C CA . ALA B 1 64 ? 7.327 -4.759 -4.035 1 98.77 64 ALA B CA 1
ATOM 1897 C C . ALA B 1 64 ? 6.63 -5.665 -5.046 1 98.77 64 ALA B C 1
ATOM 1899 O O . ALA B 1 64 ? 6.906 -6.865 -5.107 1 98.77 64 ALA B O 1
ATOM 1900 N N . PHE B 1 65 ? 5.77 -5.098 -5.863 1 98.72 65 PHE B N 1
ATOM 1901 C CA . PHE B 1 65 ? 5.029 -5.883 -6.843 1 98.72 65 PHE B CA 1
ATOM 1902 C C . PHE B 1 65 ? 5.968 -6.458 -7.898 1 98.72 65 PHE B C 1
ATOM 1904 O O . PHE B 1 65 ? 5.797 -7.599 -8.332 1 98.72 65 PHE B O 1
ATOM 1911 N N . LYS B 1 66 ? 6.983 -5.693 -8.292 1 98.62 66 LYS B N 1
ATOM 1912 C CA . LYS B 1 66 ? 7.964 -6.188 -9.253 1 98.62 66 LYS B CA 1
ATOM 1913 C C . LYS B 1 66 ? 8.709 -7.401 -8.704 1 98.62 66 LYS B C 1
ATOM 1915 O O . LYS B 1 66 ? 8.964 -8.362 -9.433 1 98.62 66 LYS B O 1
ATOM 1920 N N . LEU B 1 67 ? 9.016 -7.348 -7.479 1 98.82 67 LEU B N 1
ATOM 1921 C CA . LEU B 1 67 ? 9.704 -8.466 -6.843 1 98.82 67 LEU B CA 1
ATOM 1922 C C . LEU B 1 67 ? 8.784 -9.677 -6.73 1 98.82 67 LEU B C 1
ATOM 1924 O O . LEU B 1 67 ? 9.229 -10.817 -6.882 1 98.82 67 LEU B O 1
AT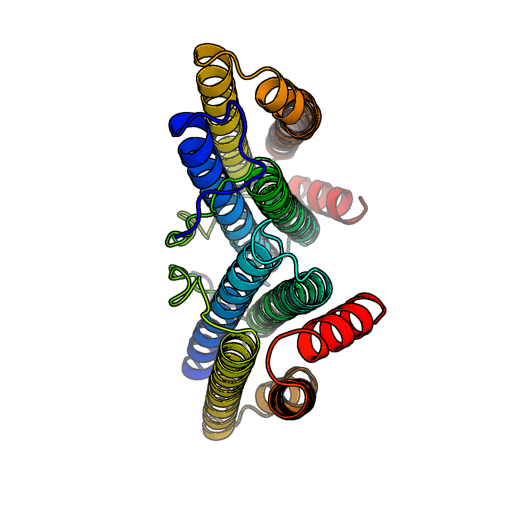OM 1928 N N . ILE B 1 68 ? 7.505 -9.447 -6.447 1 98.79 68 ILE B N 1
ATOM 1929 C CA . ILE B 1 68 ? 6.526 -10.525 -6.381 1 98.79 68 ILE B CA 1
ATOM 1930 C C . ILE B 1 68 ? 6.432 -11.222 -7.737 1 98.79 68 ILE B C 1
ATOM 1932 O O . ILE B 1 68 ? 6.458 -12.452 -7.813 1 98.79 68 ILE B O 1
ATOM 1936 N N . GLU B 1 69 ? 6.386 -10.416 -8.744 1 98.52 69 GLU B N 1
ATOM 1937 C CA . GLU B 1 69 ? 6.316 -10.956 -10.099 1 98.52 69 GLU B CA 1
ATOM 1938 C C . GLU B 1 69 ? 7.563 -11.769 -10.434 1 98.52 69 GLU B C 1
ATOM 1940 O O . GLU B 1 69 ? 7.467 -12.852 -11.014 1 98.52 69 GLU B O 1
ATOM 1945 N N . TYR B 1 70 ? 8.723 -11.276 -10.085 1 98.6 70 TYR B N 1
ATOM 1946 C CA . TYR B 1 70 ? 9.977 -11.973 -10.348 1 98.6 70 TYR B CA 1
ATOM 1947 C C . TYR B 1 70 ? 10.032 -13.298 -9.597 1 98.6 70 TYR B C 1
ATOM 1949 O O . TYR B 1 70 ? 10.448 -14.317 -10.153 1 98.6 70 TYR B O 1
ATOM 1957 N N . GLN B 1 71 ? 9.652 -13.259 -8.311 1 98.32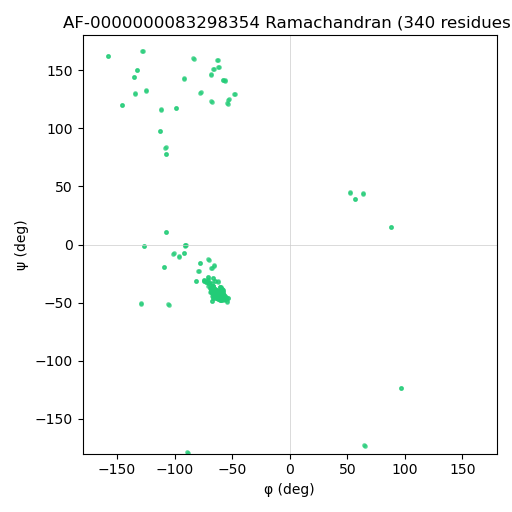 71 GLN B N 1
ATOM 1958 C CA . GLN B 1 71 ? 9.619 -14.459 -7.482 1 98.32 71 GLN B CA 1
ATOM 1959 C C . GLN B 1 71 ? 8.788 -15.558 -8.137 1 98.32 71 GLN B C 1
ATOM 1961 O O . GLN B 1 71 ? 9.23 -16.705 -8.232 1 98.32 71 GLN B O 1
ATOM 1966 N N . ASN B 1 72 ? 7.629 -15.145 -8.615 1 97.89 72 ASN B N 1
ATOM 1967 C CA . ASN B 1 72 ? 6.742 -16.104 -9.265 1 97.89 72 ASN B CA 1
ATOM 1968 C C . ASN B 1 72 ? 7.321 -16.595 -10.589 1 97.89 72 ASN B C 1
ATOM 1970 O O . ASN B 1 72 ? 7.201 -17.774 -10.925 1 97.89 72 ASN B O 1
ATOM 1974 N N . MET B 1 73 ? 7.96 -15.677 -11.31 1 97.68 73 MET B N 1
ATOM 1975 C CA . MET B 1 73 ? 8.562 -16.025 -12.594 1 97.68 73 MET B CA 1
ATOM 1976 C C . MET B 1 73 ? 9.658 -17.07 -12.415 1 97.68 73 MET B C 1
ATOM 1978 O O . MET B 1 73 ? 9.824 -17.952 -13.259 1 97.68 73 MET B O 1
ATOM 1982 N N . ARG B 1 74 ? 10.364 -17.057 -11.27 1 97.57 74 ARG B N 1
ATOM 1983 C CA . ARG B 1 74 ? 11.499 -17.942 -11.025 1 97.57 74 ARG B CA 1
ATOM 1984 C C . ARG B 1 74 ? 11.05 -19.236 -10.356 1 97.57 74 ARG B C 1
ATOM 1986 O O . ARG B 1 74 ? 11.872 -20.107 -10.062 1 97.57 74 ARG B O 1
ATOM 1993 N N . GLY B 1 75 ? 9.734 -19.355 -10.086 1 97.33 75 GLY B N 1
ATOM 1994 C CA . GLY B 1 75 ? 9.196 -20.575 -9.505 1 97.33 75 GLY B CA 1
ATOM 1995 C C . GLY B 1 75 ? 9.238 -20.583 -7.989 1 97.33 75 GLY B C 1
ATOM 1996 O O . GLY B 1 75 ? 9.096 -21.636 -7.364 1 97.33 75 GLY B O 1
ATOM 1997 N N . GLY B 1 76 ? 9.449 -19.373 -7.346 1 97.27 76 GLY B N 1
ATOM 1998 C CA . GLY B 1 76 ? 9.433 -19.245 -5.897 1 97.27 76 GLY B CA 1
ATOM 1999 C C . GLY B 1 76 ? 8.051 -18.961 -5.339 1 97.27 76 GLY B C 1
ATOM 2000 O O . GLY B 1 76 ? 7.065 -18.963 -6.078 1 97.27 76 GLY B O 1
ATOM 2001 N N . ARG B 1 77 ? 8.033 -18.817 -4 1 97.11 77 ARG B N 1
ATOM 2002 C CA . ARG B 1 77 ? 6.808 -18.506 -3.27 1 97.11 77 ARG B CA 1
ATOM 2003 C C . ARG B 1 77 ? 6.981 -17.251 -2.421 1 97.11 77 ARG B C 1
ATOM 2005 O O . ARG B 1 77 ? 7.981 -17.106 -1.714 1 97.11 77 ARG B O 1
ATOM 2012 N N . VAL B 1 78 ? 6.034 -16.442 -2.564 1 98 78 VAL B N 1
ATOM 2013 C CA . VAL B 1 78 ? 6.06 -15.23 -1.753 1 98 78 VAL B CA 1
ATOM 2014 C C . VAL B 1 78 ? 5.624 -15.554 -0.325 1 98 78 VAL B C 1
ATOM 2016 O O . VAL B 1 78 ? 4.611 -16.225 -0.116 1 98 78 VAL B O 1
ATOM 2019 N N . ALA B 1 79 ? 6.382 -15.109 0.59 1 97.84 79 ALA B N 1
ATOM 2020 C CA . ALA B 1 79 ? 6.068 -15.236 2.01 1 97.84 79 ALA B CA 1
ATOM 2021 C C . ALA B 1 79 ? 5.762 -13.875 2.628 1 97.84 79 ALA B C 1
ATOM 2023 O O . ALA B 1 79 ? 6.645 -13.019 2.728 1 97.84 79 ALA B O 1
ATOM 2024 N N . PHE B 1 80 ? 4.575 -13.728 3.074 1 97.89 80 PHE B N 1
ATOM 2025 C CA . PHE B 1 80 ? 4.15 -12.452 3.637 1 97.89 80 PHE B CA 1
ATOM 2026 C C . PHE B 1 80 ? 4.373 -12.424 5.144 1 97.89 80 PHE B C 1
ATOM 2028 O O . PHE B 1 80 ? 4.183 -13.435 5.824 1 97.89 80 PHE B O 1
ATOM 2035 N N . GLN B 1 81 ? 4.757 -11.298 5.653 1 97.81 81 GLN B N 1
ATOM 2036 C CA . GLN B 1 81 ? 4.987 -11.051 7.073 1 97.81 81 GLN B CA 1
ATOM 2037 C C . GLN B 1 81 ? 4.229 -9.814 7.546 1 97.81 81 GLN B C 1
ATOM 2039 O O . GLN B 1 81 ? 3.696 -9.057 6.732 1 97.81 81 GLN B O 1
ATOM 2044 N N . ASP B 1 82 ? 4.179 -9.718 8.825 1 98.42 82 ASP B N 1
ATOM 2045 C CA . ASP B 1 82 ? 3.631 -8.469 9.344 1 98.42 82 ASP B CA 1
ATOM 2046 C C . ASP B 1 82 ? 4.431 -7.268 8.845 1 98.42 82 ASP B C 1
ATOM 2048 O O . ASP B 1 82 ? 5.657 -7.334 8.738 1 98.42 82 ASP B O 1
ATOM 2052 N N . ILE B 1 83 ? 3.75 -6.266 8.569 1 98.49 83 ILE B N 1
ATOM 2053 C CA . ILE B 1 83 ? 4.408 -4.994 8.2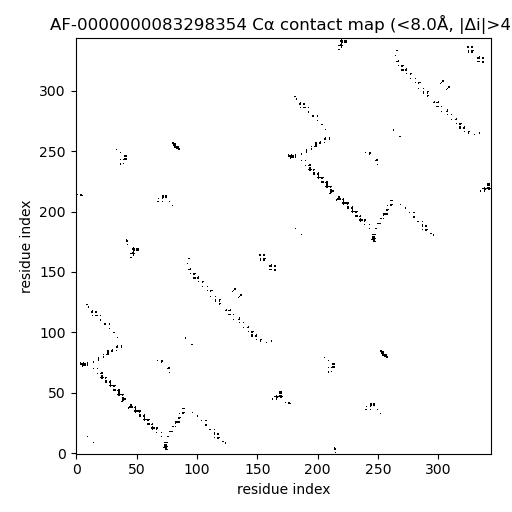96 1 98.49 83 ILE B CA 1
ATOM 2054 C C . ILE B 1 83 ? 4.379 -4.118 9.546 1 98.49 83 ILE B C 1
ATOM 2056 O O . ILE B 1 83 ? 3.306 -3.736 10.019 1 98.49 83 ILE B O 1
ATOM 2060 N N . GLY B 1 84 ? 5.497 -3.817 10.024 1 98.06 84 GLY B N 1
ATOM 2061 C CA . GLY B 1 84 ? 5.574 -2.999 11.224 1 98.06 84 GLY B CA 1
ATOM 2062 C C . GLY B 1 84 ? 5.114 -1.57 11.003 1 98.06 84 GLY B C 1
ATOM 2063 O O . GLY B 1 84 ? 5.32 -1.006 9.927 1 98.06 84 GLY B O 1
ATOM 2064 N N . LYS B 1 85 ? 4.512 -1.021 12.023 1 97.95 85 LYS B N 1
ATOM 2065 C CA . LYS B 1 85 ? 4.149 0.388 11.903 1 97.95 85 LYS B CA 1
ATOM 2066 C C . LYS B 1 85 ? 5.386 1.26 11.711 1 97.95 85 LYS B C 1
ATOM 2068 O O . LYS B 1 85 ? 6.477 0.906 12.162 1 97.95 85 LYS B O 1
ATOM 2073 N N . PRO B 1 86 ? 5.255 2.403 11.063 1 97.43 86 PRO B N 1
ATOM 2074 C CA . PRO B 1 86 ? 6.394 3.313 10.919 1 97.43 86 PRO B CA 1
ATOM 2075 C C . PRO B 1 86 ? 6.997 3.72 12.261 1 97.43 86 PRO B C 1
ATOM 2077 O O . PRO B 1 86 ? 6.265 3.941 13.23 1 97.43 86 PRO B O 1
ATOM 2080 N N . ASN B 1 87 ? 8.271 3.815 12.325 1 95.1 87 ASN B N 1
ATOM 2081 C CA . ASN B 1 87 ? 8.989 4.104 13.562 1 95.1 87 ASN B CA 1
ATOM 2082 C C . ASN B 1 87 ? 8.817 5.561 13.983 1 95.1 87 ASN B C 1
ATOM 2084 O O . ASN B 1 87 ? 8.913 5.885 15.168 1 95.1 87 ASN B O 1
ATOM 2088 N N . LYS 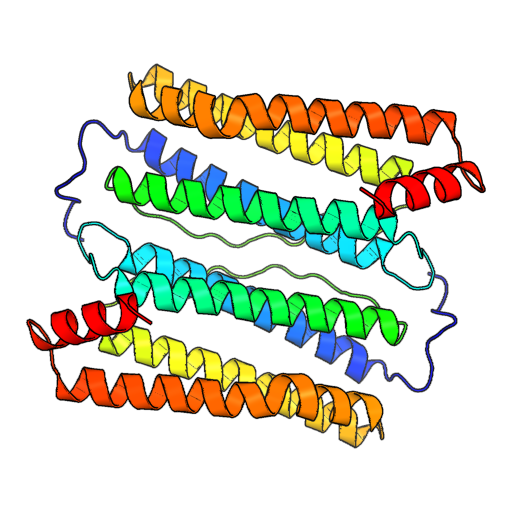B 1 88 ? 8.697 6.437 13.131 1 95.69 88 LYS B N 1
ATOM 2089 C CA . LYS B 1 88 ? 8.545 7.87 13.366 1 95.69 88 LYS B CA 1
ATOM 2090 C C . LYS B 1 88 ? 7.436 8.456 12.496 1 95.69 88 LYS B C 1
ATOM 2092 O O . LYS B 1 88 ? 7.395 8.214 11.288 1 95.69 88 LYS B O 1
ATOM 2097 N N . VAL B 1 89 ? 6.544 9.2 13.172 1 96.02 89 VAL B N 1
ATOM 2098 C CA . VAL B 1 89 ? 5.41 9.717 12.413 1 96.02 89 VAL B CA 1
ATOM 2099 C C . VAL B 1 89 ? 5.309 11.229 12.6 1 96.02 89 VAL B C 1
ATOM 2101 O O . VAL B 1 89 ? 4.421 11.873 12.036 1 96.02 89 VAL B O 1
ATOM 2104 N N . THR B 1 90 ? 6.173 11.85 13.392 1 96.69 90 THR B N 1
ATOM 2105 C CA . THR B 1 90 ? 6.259 13.294 13.578 1 96.69 90 THR B CA 1
ATOM 2106 C C . THR B 1 90 ? 7.705 13.769 13.464 1 96.69 90 THR B C 1
ATOM 2108 O O . THR B 1 90 ? 8.636 13.017 13.759 1 96.69 90 THR B O 1
ATOM 2111 N N . TYR B 1 91 ? 7.81 14.998 13.01 1 96.79 91 TYR B N 1
ATOM 2112 C CA . TYR B 1 91 ? 9.138 15.544 12.759 1 96.79 91 TYR B CA 1
ATOM 2113 C C . TYR B 1 91 ? 9.257 16.962 13.304 1 96.79 91 TYR B C 1
ATOM 2115 O O . TYR B 1 91 ? 8.309 17.746 13.224 1 96.79 91 TYR B O 1
ATOM 2123 N N . GLU B 1 92 ? 10.404 17.301 13.808 1 94.78 92 GLU B N 1
ATOM 2124 C CA . GLU B 1 92 ? 10.652 18.626 14.369 1 94.78 92 GLU B CA 1
ATOM 2125 C C . GLU B 1 92 ? 10.914 19.651 13.269 1 94.78 92 GLU B C 1
ATOM 2127 O O . GLU B 1 92 ? 10.831 20.858 13.505 1 94.78 92 GLU B O 1
ATOM 2132 N N . SER B 1 93 ? 11.335 19.163 12.118 1 95.18 93 SER B N 1
ATOM 2133 C CA . SER B 1 93 ? 11.64 20.021 10.978 1 95.18 93 SER B CA 1
ATOM 2134 C C . SER B 1 93 ? 11.572 19.245 9.668 1 95.18 93 SER B C 1
ATOM 2136 O O . SER B 1 93 ? 11.608 18.013 9.667 1 95.18 93 SER B O 1
ATOM 2138 N N . ALA B 1 94 ? 11.467 20.005 8.638 1 96.55 94 ALA B N 1
ATOM 2139 C CA . ALA B 1 94 ? 11.543 19.385 7.317 1 96.55 94 ALA B CA 1
ATOM 2140 C C . ALA B 1 94 ? 12.88 18.678 7.12 1 96.55 94 ALA B C 1
ATOM 2142 O O . ALA B 1 94 ? 12.94 17.609 6.507 1 96.55 94 ALA B O 1
ATOM 2143 N N . LEU B 1 95 ? 13.914 19.252 7.648 1 97.37 95 LEU B N 1
ATOM 2144 C CA . LEU B 1 95 ? 15.246 18.669 7.53 1 97.37 95 LEU B CA 1
ATOM 2145 C C . LEU B 1 95 ? 15.295 17.289 8.177 1 97.37 95 LEU B C 1
ATOM 2147 O O . LEU B 1 95 ? 15.829 16.343 7.594 1 97.37 95 LEU B O 1
ATOM 2151 N N . GLU B 1 96 ? 14.785 17.147 9.331 1 97.74 96 GLU B N 1
ATOM 2152 C CA . GLU B 1 96 ? 14.768 15.857 10.014 1 97.74 96 GLU B CA 1
ATOM 2153 C C . GLU B 1 96 ? 14.048 14.801 9.18 1 97.74 96 GLU B C 1
ATOM 2155 O O . GLU B 1 96 ? 14.5 13.657 9.095 1 97.74 96 GLU B O 1
ATOM 2160 N N . ALA B 1 97 ? 12.913 15.183 8.587 1 97.82 97 ALA B N 1
ATOM 2161 C CA . ALA B 1 97 ? 12.123 14.25 7.787 1 97.82 97 ALA B CA 1
ATOM 2162 C C . ALA B 1 97 ? 12.901 13.787 6.558 1 97.82 97 ALA B C 1
ATOM 2164 O O . ALA B 1 97 ? 12.912 12.597 6.235 1 97.82 97 ALA B O 1
ATOM 2165 N N . VAL B 1 98 ? 13.51 14.72 5.883 1 98.27 98 VAL B N 1
ATOM 2166 C CA . VAL B 1 98 ? 14.246 14.374 4.672 1 98.27 98 VAL B CA 1
ATOM 2167 C C . VAL B 1 98 ? 15.454 13.511 5.03 1 98.27 98 VAL B C 1
ATOM 2169 O O . VAL B 1 98 ? 15.807 12.589 4.292 1 98.27 98 VAL B O 1
ATOM 2172 N N . GLN B 1 99 ? 16.074 13.764 6.126 1 98.46 99 GLN B N 1
ATOM 2173 C CA . GLN B 1 99 ? 17.18 12.928 6.58 1 98.46 99 GLN B CA 1
ATOM 2174 C C . GLN B 1 99 ? 16.702 11.519 6.919 1 98.46 99 GLN B C 1
ATOM 2176 O O . GLN B 1 99 ? 17.392 10.538 6.633 1 98.46 99 GLN B O 1
ATOM 2181 N N . ALA B 1 100 ? 15.569 11.437 7.556 1 98.5 100 ALA B N 1
ATOM 2182 C CA . ALA B 1 100 ? 14.988 10.129 7.845 1 98.5 100 ALA B CA 1
ATOM 2183 C C . ALA B 1 100 ? 14.695 9.362 6.558 1 98.5 100 ALA B C 1
ATOM 2185 O O . ALA B 1 100 ? 14.939 8.156 6.477 1 98.5 100 ALA B O 1
ATOM 2186 N N . ALA B 1 101 ? 14.168 10.076 5.571 1 98.52 101 ALA B N 1
ATOM 2187 C CA . ALA B 1 101 ? 13.896 9.467 4.272 1 98.52 101 ALA B CA 1
ATOM 2188 C C . ALA B 1 101 ? 15.183 8.967 3.62 1 98.52 101 ALA B C 1
ATOM 2190 O O . ALA B 1 101 ? 15.216 7.87 3.058 1 98.52 101 ALA B O 1
ATOM 2191 N N . LEU B 1 102 ? 16.203 9.781 3.678 1 98.55 102 LEU B N 1
ATOM 2192 C CA . LEU B 1 102 ? 17.494 9.392 3.121 1 98.55 102 LEU B CA 1
ATOM 2193 C C . LEU B 1 102 ? 18.023 8.135 3.804 1 98.55 102 LEU B C 1
ATOM 2195 O O . LEU B 1 102 ? 18.506 7.217 3.137 1 98.55 102 LEU B O 1
ATOM 2199 N N . THR B 1 103 ? 17.913 8.096 5.11 1 98.43 103 THR B N 1
ATOM 2200 C CA . THR B 1 103 ? 18.344 6.925 5.864 1 98.43 103 THR B CA 1
ATOM 2201 C C . THR B 1 103 ? 17.547 5.691 5.45 1 98.43 103 THR B C 1
ATOM 2203 O O . THR B 1 103 ? 18.112 4.608 5.281 1 98.43 103 THR B O 1
ATOM 2206 N N . LEU B 1 104 ? 16.26 5.832 5.305 1 98.13 104 LEU B N 1
ATOM 2207 C CA . LEU B 1 104 ? 15.399 4.746 4.85 1 98.13 104 LEU B CA 1
ATOM 2208 C C . LEU B 1 104 ? 15.862 4.215 3.498 1 98.13 104 LEU B C 1
ATOM 2210 O O . LEU B 1 104 ? 16.012 3.004 3.32 1 98.13 104 LEU B O 1
ATOM 2214 N N . GLU B 1 105 ? 16.123 5.146 2.568 1 98.36 105 GLU B N 1
ATOM 2215 C CA . GLU B 1 105 ? 16.531 4.739 1.227 1 98.36 105 GLU B CA 1
ATOM 2216 C C . GLU B 1 105 ? 17.885 4.035 1.251 1 98.36 105 GLU B C 1
ATOM 2218 O O . GLU B 1 105 ? 18.117 3.095 0.488 1 98.36 105 GLU B O 1
ATOM 2223 N N . LYS B 1 106 ? 18.782 4.486 2.067 1 98.42 106 LYS B N 1
ATOM 2224 C CA . LYS B 1 106 ? 20.075 3.822 2.205 1 98.42 106 LYS B CA 1
ATOM 2225 C C . LYS B 1 106 ? 19.912 2.412 2.765 1 98.42 106 LYS B C 1
ATOM 2227 O O . LYS B 1 106 ? 20.62 1.489 2.355 1 98.42 106 LYS B O 1
ATOM 2232 N N . THR B 1 107 ? 19.009 2.284 3.706 1 98.24 107 THR B N 1
ATOM 2233 C CA . THR B 1 107 ? 18.716 0.967 4.261 1 98.24 107 THR B CA 1
ATOM 2234 C C . THR B 1 107 ? 18.159 0.039 3.186 1 98.24 107 THR B C 1
ATOM 2236 O O . THR B 1 107 ? 18.575 -1.117 3.08 1 98.24 107 THR B O 1
ATOM 2239 N N . VAL B 1 108 ? 17.204 0.52 2.41 1 98.33 108 VAL B N 1
ATOM 2240 C CA . VAL B 1 108 ? 16.63 -0.254 1.314 1 98.33 108 VAL B CA 1
ATOM 2241 C C . VAL B 1 108 ? 17.729 -0.652 0.332 1 98.33 108 VAL B C 1
ATOM 2243 O O . VAL B 1 108 ? 17.796 -1.805 -0.101 1 98.33 108 VAL B O 1
ATOM 2246 N N . ASN B 1 109 ? 18.585 0.319 -0.005 1 98.21 109 ASN B N 1
ATOM 2247 C CA . ASN B 1 109 ? 19.679 0.055 -0.933 1 98.21 109 ASN B CA 1
ATOM 2248 C C . ASN B 1 109 ? 20.629 -1.01 -0.392 1 98.21 109 ASN B C 1
ATOM 2250 O O . ASN B 1 109 ? 21.057 -1.899 -1.13 1 98.21 109 ASN B O 1
ATOM 2254 N N . GLN B 1 110 ? 20.991 -0.919 0.865 1 98.46 110 GLN B N 1
ATOM 2255 C CA . GLN B 1 110 ? 21.868 -1.92 1.463 1 98.46 110 GLN B CA 1
ATOM 2256 C C . GLN B 1 110 ? 21.242 -3.31 1.395 1 98.46 110 GLN B C 1
ATOM 2258 O O . GLN B 1 110 ? 21.933 -4.295 1.127 1 98.46 110 GLN B O 1
ATOM 2263 N N . SER B 1 111 ? 19.963 -3.365 1.662 1 98.4 111 SER B N 1
ATOM 2264 C CA . SER B 1 111 ? 19.253 -4.636 1.562 1 98.4 111 SER B CA 1
ATOM 2265 C C . SER B 1 111 ? 19.344 -5.211 0.153 1 98.4 111 SER B C 1
ATOM 2267 O O . SER B 1 111 ? 19.551 -6.414 -0.02 1 98.4 111 SER B O 1
ATOM 2269 N N . LEU B 1 112 ? 19.204 -4.358 -0.861 1 98.6 112 LEU B N 1
ATOM 2270 C CA . LEU B 1 112 ? 19.3 -4.773 -2.257 1 98.6 112 LEU B CA 1
ATOM 2271 C C . LEU B 1 112 ? 20.712 -5.246 -2.587 1 98.6 112 LEU B C 1
ATOM 2273 O O . LEU B 1 112 ? 20.889 -6.227 -3.313 1 98.6 112 LEU B O 1
ATOM 2277 N N . LEU B 1 113 ? 21.685 -4.534 -2.057 1 98.45 113 LEU B N 1
ATOM 2278 C CA . LEU B 1 113 ? 23.073 -4.93 -2.269 1 98.45 113 LEU B CA 1
ATOM 2279 C C . LEU B 1 113 ? 23.358 -6.28 -1.622 1 98.45 113 LEU B C 1
ATOM 2281 O O . LEU B 1 113 ? 24.053 -7.117 -2.202 1 98.45 113 LEU B O 1
ATOM 2285 N N . ASP B 1 114 ? 22.85 -6.492 -0.43 1 98.57 114 ASP B N 1
ATOM 2286 C CA . ASP B 1 114 ? 22.999 -7.779 0.242 1 98.57 114 ASP B CA 1
ATOM 2287 C C . ASP B 1 114 ? 22.334 -8.896 -0.558 1 98.57 114 ASP B C 1
ATOM 2289 O O . ASP B 1 114 ? 22.875 -10 -0.662 1 98.57 114 ASP B O 1
ATOM 2293 N N . LEU B 1 115 ? 21.189 -8.631 -1.092 1 98.5 115 LEU B N 1
ATOM 2294 C CA . LEU B 1 115 ? 20.49 -9.579 -1.953 1 98.5 115 LEU B CA 1
ATOM 2295 C C . LEU B 1 115 ? 21.32 -9.904 -3.19 1 98.5 115 LEU B C 1
ATOM 2297 O O . LEU B 1 115 ? 21.422 -11.067 -3.586 1 98.5 115 LEU B O 1
ATOM 2301 N N . HIS B 1 116 ? 21.872 -8.89 -3.777 1 98.53 116 HIS B N 1
ATOM 2302 C CA . HIS B 1 116 ? 22.729 -9.067 -4.944 1 98.53 116 HIS B CA 1
ATOM 2303 C C . HIS B 1 116 ? 23.927 -9.952 -4.619 1 98.53 116 HIS B C 1
ATOM 2305 O O . HIS B 1 116 ? 24.252 -10.868 -5.378 1 98.53 116 HIS B O 1
ATOM 2311 N N . LYS B 1 117 ? 24.582 -9.652 -3.522 1 98.4 117 LYS B N 1
ATOM 2312 C CA . LYS B 1 117 ? 25.735 -10.43 -3.08 1 98.4 117 LYS B CA 1
ATOM 2313 C C . LYS B 1 117 ? 25.36 -11.892 -2.858 1 98.4 117 LYS B C 1
ATOM 2315 O O . LYS B 1 117 ? 26.103 -12.796 -3.246 1 98.4 117 LYS B O 1
ATOM 2320 N N . MET B 1 118 ? 24.222 -12.096 -2.158 1 97.83 118 MET B N 1
ATOM 2321 C CA . MET B 1 118 ? 23.716 -13.447 -1.934 1 97.83 118 MET B CA 1
ATOM 2322 C C . MET B 1 118 ? 23.513 -14.179 -3.256 1 97.83 118 MET B C 1
ATOM 2324 O O . MET B 1 118 ? 23.95 -15.32 -3.413 1 97.83 118 MET B O 1
ATOM 2328 N N . ALA B 1 119 ? 22.888 -13.543 -4.246 1 97.9 119 ALA B N 1
ATOM 2329 C CA . ALA B 1 119 ? 22.634 -14.124 -5.562 1 97.9 119 ALA B CA 1
ATOM 2330 C C . ALA B 1 119 ? 23.941 -14.476 -6.268 1 97.9 119 ALA B C 1
ATOM 2332 O O . ALA B 1 119 ? 24.066 -15.553 -6.856 1 97.9 119 ALA B O 1
ATOM 2333 N N . ASP B 1 120 ? 24.884 -13.578 -6.205 1 97.86 120 ASP B N 1
ATOM 2334 C CA . ASP B 1 120 ? 26.192 -13.782 -6.818 1 97.86 120 ASP B CA 1
ATOM 2335 C C . ASP B 1 120 ? 26.906 -14.982 -6.201 1 97.86 120 ASP B C 1
ATOM 2337 O O . ASP B 1 120 ? 27.51 -15.786 -6.915 1 97.86 120 ASP B O 1
ATOM 2341 N N . SER B 1 121 ? 26.834 -15.15 -4.917 1 98.07 121 SER B N 1
ATOM 2342 C CA . SER B 1 121 ? 27.509 -16.233 -4.209 1 98.07 121 SER B CA 1
ATOM 2343 C C . SER B 1 121 ? 26.944 -17.592 -4.608 1 98.07 121 SER B C 1
ATOM 2345 O O . SER B 1 121 ? 27.605 -18.619 -4.439 1 98.07 121 SER B O 1
ATOM 2347 N N . HIS B 1 122 ? 25.742 -17.585 -5.197 1 97.62 122 HIS B N 1
ATOM 2348 C CA . HIS B 1 122 ? 25.118 -18.831 -5.627 1 97.62 122 HIS B CA 1
ATOM 2349 C C . HIS B 1 122 ? 25.141 -18.964 -7.146 1 97.62 122 HIS B C 1
ATOM 2351 O O . HIS B 1 122 ? 24.447 -19.814 -7.709 1 97.62 122 HIS B O 1
ATOM 2357 N N . GLY B 1 123 ? 25.892 -18.072 -7.798 1 97.2 123 GLY B N 1
ATOM 2358 C CA . GLY B 1 123 ? 26.026 -18.146 -9.245 1 97.2 123 GLY B CA 1
ATOM 2359 C C . GLY B 1 123 ? 24.717 -17.921 -9.977 1 97.2 123 GLY B C 1
ATOM 2360 O O . GLY B 1 123 ? 24.39 -18.652 -10.914 1 97.2 123 GLY B O 1
ATOM 2361 N N . ASP B 1 124 ? 23.912 -16.932 -9.588 1 97.66 124 ASP B N 1
ATOM 2362 C CA . ASP B 1 124 ? 22.621 -16.599 -10.183 1 97.66 124 ASP B CA 1
ATOM 2363 C C . ASP B 1 124 ? 22.71 -15.314 -11.003 1 97.66 124 ASP B C 1
ATOM 2365 O O . ASP B 1 124 ? 22.243 -14.26 -10.566 1 97.66 124 ASP B O 1
ATOM 2369 N N . PRO B 1 125 ? 23.214 -15.284 -12.18 1 97.64 125 PRO B N 1
ATOM 2370 C CA . PRO B 1 125 ? 23.396 -14.072 -12.983 1 97.64 125 PRO B CA 1
ATOM 2371 C C . PRO B 1 125 ? 22.072 -13.444 -13.411 1 97.64 125 PRO B C 1
ATOM 2373 O O . PRO B 1 125 ? 22.009 -12.238 -13.663 1 97.64 125 PRO B O 1
ATOM 2376 N N . GLN B 1 126 ? 21.092 -14.292 -13.546 1 97.39 126 GLN B N 1
ATOM 2377 C CA . GLN B 1 126 ? 19.792 -13.739 -13.908 1 97.39 126 GLN B CA 1
ATOM 2378 C C . GLN B 1 126 ? 19.282 -12.783 -12.833 1 97.39 126 GLN B C 1
ATOM 2380 O O . GLN B 1 126 ? 18.788 -11.697 -13.145 1 97.39 126 GLN B O 1
ATOM 2385 N N . LEU B 1 127 ? 19.387 -13.216 -11.584 1 98.19 127 LEU B N 1
ATOM 2386 C CA . LEU B 1 127 ? 18.932 -12.37 -10.485 1 98.19 127 LEU B CA 1
ATOM 2387 C C . LEU B 1 127 ? 19.812 -11.132 -10.352 1 98.19 127 LEU B C 1
ATOM 2389 O O . LEU B 1 127 ? 19.307 -10.026 -10.146 1 98.19 127 LEU B O 1
ATOM 2393 N N . THR B 1 128 ? 21.138 -11.268 -10.427 1 98.35 128 THR B N 1
ATOM 2394 C CA . THR B 1 128 ? 22.007 -10.101 -10.331 1 98.35 128 THR B CA 1
ATOM 2395 C C . THR B 1 128 ? 21.697 -9.103 -11.443 1 98.35 128 THR B C 1
ATOM 2397 O O . THR B 1 128 ? 21.663 -7.894 -11.207 1 98.35 128 THR B O 1
ATOM 2400 N N . ASP B 1 129 ? 21.386 -9.582 -12.66 1 98.3 129 ASP B N 1
ATOM 2401 C CA . ASP B 1 129 ? 21.029 -8.726 -13.787 1 98.3 129 ASP B CA 1
ATOM 2402 C C . ASP B 1 129 ? 19.712 -7.998 -13.529 1 98.3 129 ASP B C 1
ATOM 2404 O O . ASP B 1 129 ? 19.594 -6.802 -13.803 1 98.3 129 ASP B O 1
ATOM 2408 N N . PHE B 1 130 ? 18.786 -8.696 -12.987 1 98.58 130 PHE B N 1
ATOM 2409 C CA . PHE B 1 130 ? 17.489 -8.121 -12.652 1 98.58 130 PHE B CA 1
ATOM 2410 C C . PHE B 1 130 ? 17.643 -6.986 -11.647 1 98.58 130 PHE B C 1
ATOM 2412 O O . PHE B 1 130 ? 17.086 -5.903 -11.835 1 98.58 130 PHE B O 1
ATOM 2419 N N . LEU B 1 131 ? 18.405 -7.202 -10.596 1 98.56 131 LEU B N 1
ATOM 2420 C CA . LEU B 1 131 ? 18.601 -6.21 -9.546 1 98.56 131 LEU B CA 1
ATOM 2421 C C . LEU B 1 131 ? 19.345 -4.991 -10.082 1 98.56 131 LEU B C 1
ATOM 2423 O O . LEU B 1 131 ? 18.986 -3.853 -9.77 1 98.56 131 LEU B O 1
ATOM 2427 N N . GLU B 1 132 ? 20.371 -5.197 -10.882 1 97.86 132 GLU B N 1
ATOM 2428 C CA . GLU B 1 132 ? 21.147 -4.11 -11.471 1 97.86 132 GLU B CA 1
ATOM 2429 C C . GLU B 1 132 ? 20.294 -3.272 -12.419 1 97.86 132 GLU B C 1
ATOM 2431 O O . GLU B 1 132 ? 20.364 -2.042 -12.402 1 97.86 132 GLU B O 1
ATOM 2436 N N . GLY B 1 133 ? 19.457 -3.901 -13.178 1 96.56 133 GLY B N 1
ATOM 2437 C CA . GLY B 1 133 ? 18.669 -3.226 -14.198 1 96.56 133 GLY B CA 1
ATOM 2438 C C . GLY B 1 133 ? 17.435 -2.542 -13.642 1 96.56 133 GLY B C 1
ATOM 2439 O O . GLY B 1 133 ? 17.044 -1.473 -14.117 1 96.56 133 GLY B O 1
ATOM 2440 N N . GLU B 1 134 ? 16.889 -3.083 -12.622 1 96.88 134 GLU B N 1
ATOM 2441 C CA . GLU B 1 134 ? 15.568 -2.619 -12.208 1 96.88 134 GLU B CA 1
ATOM 2442 C C . GLU B 1 134 ? 15.644 -1.826 -10.906 1 96.88 134 GLU B C 1
ATOM 2444 O O . GLU B 1 134 ? 14.749 -1.036 -10.601 1 96.88 134 GLU B O 1
ATOM 2449 N N . TYR B 1 135 ? 16.715 -1.974 -10.124 1 97.86 135 TYR B N 1
ATOM 2450 C CA . TYR B 1 135 ? 16.665 -1.408 -8.781 1 97.86 135 TYR B CA 1
ATOM 2451 C C . TYR B 1 135 ? 17.895 -0.552 -8.503 1 97.86 135 TYR B C 1
ATOM 2453 O O . TYR B 1 135 ? 17.773 0.61 -8.108 1 97.86 135 TYR B O 1
ATOM 2461 N N . LEU B 1 136 ? 19.064 -1.046 -8.739 1 97.29 136 LEU B N 1
ATOM 2462 C CA . LEU B 1 136 ? 20.279 -0.458 -8.184 1 97.29 136 LEU B CA 1
ATOM 2463 C C . LEU B 1 136 ? 20.538 0.92 -8.783 1 97.29 136 LEU B C 1
ATOM 2465 O O . LEU B 1 136 ? 20.878 1.861 -8.062 1 97.29 136 LEU B O 1
ATOM 2469 N N . GLU B 1 137 ? 20.365 1.067 -10.098 1 95.2 137 GLU B N 1
ATOM 2470 C CA . GLU B 1 137 ? 20.546 2.385 -10.697 1 95.2 137 GLU B CA 1
ATOM 2471 C C . GLU B 1 137 ? 19.527 3.383 -10.153 1 95.2 137 GLU B C 1
ATOM 2473 O O . GLU B 1 137 ? 19.882 4.506 -9.791 1 95.2 137 GLU B O 1
ATOM 2478 N N . GLU B 1 138 ? 18.305 2.995 -10.092 1 95.88 138 GLU B N 1
ATOM 2479 C CA . GLU B 1 138 ? 17.237 3.849 -9.583 1 95.88 138 GLU B CA 1
ATOM 2480 C C . GLU B 1 138 ? 17.491 4.247 -8.132 1 95.88 138 GLU B C 1
ATOM 2482 O O . GLU B 1 138 ? 17.219 5.382 -7.737 1 95.88 138 GLU B O 1
ATOM 2487 N N . GLN B 1 139 ? 18.049 3.292 -7.366 1 96.49 139 GLN B N 1
ATOM 2488 C CA . GLN B 1 139 ? 18.337 3.571 -5.964 1 96.49 139 GLN B CA 1
ATOM 2489 C C . GLN B 1 139 ? 19.423 4.635 -5.827 1 96.49 139 GLN B C 1
ATOM 2491 O O . GLN B 1 139 ? 19.322 5.527 -4.982 1 96.49 139 GLN B O 1
ATOM 2496 N N . VAL B 1 140 ? 20.424 4.598 -6.668 1 96.18 140 VAL B N 1
ATOM 2497 C CA . VAL B 1 140 ? 21.493 5.59 -6.637 1 96.18 140 VAL B CA 1
ATOM 2498 C C . VAL B 1 140 ? 20.927 6.971 -6.962 1 96.18 140 VAL B C 1
ATOM 2500 O O . VAL B 1 140 ? 21.26 7.957 -6.299 1 96.18 140 VAL B O 1
ATOM 2503 N N . GLU B 1 141 ? 20.072 7.056 -7.912 1 96.34 141 GLU B N 1
ATOM 2504 C CA . GLU B 1 141 ? 19.436 8.313 -8.295 1 96.34 141 GLU B CA 1
ATOM 2505 C C . GLU B 1 141 ? 18.554 8.851 -7.172 1 96.34 141 GLU B C 1
ATOM 2507 O O . GLU B 1 141 ? 18.563 10.051 -6.889 1 96.34 141 GLU B O 1
ATOM 2512 N N . ALA B 1 142 ? 17.801 7.963 -6.551 1 96.09 142 ALA B N 1
ATOM 2513 C CA . ALA B 1 142 ? 16.918 8.36 -5.457 1 96.09 142 ALA B CA 1
ATOM 2514 C C . ALA B 1 142 ? 17.717 8.906 -4.277 1 96.09 142 ALA B C 1
ATOM 2516 O O . ALA B 1 142 ? 17.352 9.929 -3.693 1 96.09 142 ALA B O 1
ATOM 2517 N N . ILE B 1 143 ? 18.782 8.242 -3.935 1 97.72 143 ILE B N 1
ATOM 2518 C CA . ILE B 1 143 ? 19.634 8.665 -2.829 1 97.72 143 ILE B CA 1
ATOM 2519 C C . ILE B 1 143 ? 20.261 10.02 -3.149 1 97.72 143 ILE B C 1
ATOM 2521 O O . ILE B 1 143 ? 20.323 10.901 -2.288 1 97.72 143 ILE B O 1
ATOM 2525 N N . LYS B 1 144 ? 20.686 10.244 -4.412 1 97.93 144 LYS B N 1
ATOM 2526 C CA . LYS B 1 144 ? 21.229 11.528 -4.846 1 97.93 144 LYS B CA 1
ATOM 2527 C C . LYS B 1 144 ? 20.183 12.633 -4.734 1 97.93 144 LYS B C 1
ATOM 2529 O O . LYS B 1 144 ? 20.478 13.727 -4.248 1 97.93 144 LYS B O 1
ATOM 2534 N N . GLU B 1 145 ? 19.005 12.347 -5.177 1 96.8 145 GLU B N 1
ATOM 2535 C CA . GLU B 1 145 ? 17.917 13.318 -5.108 1 96.8 145 GLU B CA 1
ATOM 2536 C C . GLU B 1 145 ? 17.637 13.731 -3.666 1 96.8 145 GLU B C 1
ATOM 2538 O O . GLU B 1 145 ? 17.508 14.921 -3.37 1 96.8 145 GLU B O 1
ATOM 2543 N N . LEU B 1 146 ? 17.567 12.763 -2.795 1 97.88 146 LEU B N 1
ATOM 2544 C CA . LEU B 1 146 ? 17.315 13.047 -1.387 1 97.88 146 LEU B CA 1
ATOM 2545 C C . LEU B 1 146 ? 18.494 13.784 -0.761 1 97.88 146 LEU B C 1
ATOM 2547 O O . LEU B 1 146 ? 18.304 14.667 0.079 1 97.88 146 LEU B O 1
ATOM 2551 N N . GLY B 1 147 ? 19.691 13.368 -1.114 1 98.07 147 GLY B N 1
ATOM 2552 C CA . GLY B 1 147 ? 20.863 14.099 -0.66 1 98.07 147 GLY B CA 1
ATOM 2553 C C . GLY B 1 147 ? 20.844 15.563 -1.058 1 98.07 147 GLY B C 1
ATOM 2554 O O . GLY B 1 147 ? 21.152 16.437 -0.245 1 98.07 147 GLY B O 1
ATOM 2555 N N . ASP B 1 148 ? 20.485 15.849 -2.336 1 97.96 148 ASP B N 1
ATOM 2556 C CA . ASP B 1 148 ? 20.349 17.227 -2.798 1 97.96 148 ASP B CA 1
ATOM 2557 C C . ASP B 1 148 ? 19.304 17.981 -1.978 1 97.96 148 ASP B C 1
ATOM 2559 O O . ASP B 1 148 ? 19.509 19.142 -1.62 1 97.96 148 ASP B O 1
ATOM 2563 N N . LEU B 1 149 ? 18.261 17.325 -1.718 1 97.45 149 LEU B N 1
ATOM 2564 C CA . LEU B 1 149 ? 17.185 17.951 -0.958 1 97.45 149 LEU B CA 1
ATOM 2565 C C . LEU B 1 149 ? 17.64 18.279 0.46 1 97.45 149 LEU B C 1
ATOM 2567 O O . LEU B 1 149 ? 17.32 19.346 0.988 1 97.45 149 LEU B O 1
ATOM 2571 N N . VAL B 1 150 ? 18.377 17.364 1.089 1 98.04 150 VAL B N 1
ATOM 2572 C CA . VAL B 1 150 ? 18.931 17.61 2.416 1 98.04 150 VAL B CA 1
ATOM 2573 C C . VAL B 1 150 ? 19.78 18.88 2.394 1 98.04 150 VAL B C 1
ATOM 2575 O O . VAL B 1 150 ? 19.625 19.752 3.252 1 98.04 150 VAL B O 1
ATOM 2578 N N . THR B 1 151 ? 20.62 18.999 1.408 1 97.99 151 THR B N 1
ATOM 2579 C CA . THR B 1 151 ? 21.505 20.152 1.287 1 97.99 151 THR B CA 1
ATOM 2580 C C . THR B 1 151 ? 20.7 21.43 1.067 1 97.99 151 THR B C 1
ATOM 2582 O O . THR B 1 151 ? 20.977 22.459 1.688 1 97.99 151 THR B O 1
ATOM 2585 N N . LYS B 1 152 ? 19.693 21.381 0.164 1 97.2 152 LYS B N 1
ATOM 2586 C CA . LYS B 1 152 ? 18.841 22.532 -0.119 1 97.2 152 LYS B CA 1
ATOM 2587 C C . LYS B 1 152 ? 18.098 22.988 1.134 1 97.2 152 LYS B C 1
ATOM 2589 O O . LYS B 1 152 ? 18.045 24.184 1.43 1 97.2 152 LYS B O 1
ATOM 2594 N N . VAL B 1 153 ? 17.562 22.033 1.885 1 97.57 153 VAL B N 1
ATOM 2595 C CA . VAL B 1 153 ? 16.78 22.336 3.08 1 97.57 153 VAL B CA 1
ATOM 2596 C C . VAL B 1 153 ? 17.692 22.909 4.163 1 97.57 153 VAL B C 1
ATOM 2598 O O . VAL B 1 153 ? 17.328 23.87 4.845 1 97.57 153 VAL B O 1
ATOM 2601 N N . LYS B 1 154 ? 18.873 22.382 4.305 1 96.5 154 LYS B N 1
ATOM 2602 C CA . LYS B 1 154 ? 19.857 22.898 5.252 1 96.5 154 LYS B CA 1
ATOM 2603 C C . LYS B 1 154 ? 20.229 24.342 4.927 1 96.5 154 LYS B C 1
ATOM 2605 O O . LYS B 1 154 ? 20.316 25.183 5.824 1 96.5 154 LYS B O 1
ATOM 2610 N N . ARG B 1 155 ? 20.392 24.602 3.687 1 96.3 155 ARG B N 1
ATOM 2611 C CA . ARG B 1 155 ? 20.774 25.937 3.238 1 96.3 155 ARG B CA 1
ATOM 2612 C C . ARG B 1 155 ? 19.641 26.934 3.458 1 96.3 155 ARG B C 1
ATOM 2614 O O . ARG B 1 155 ? 19.877 28.068 3.881 1 96.3 155 ARG B O 1
ATOM 2621 N N . ALA B 1 156 ? 18.429 26.489 3.184 1 94.58 156 ALA B N 1
ATOM 2622 C CA . ALA B 1 156 ? 17.262 27.363 3.264 1 94.58 156 ALA B CA 1
ATOM 2623 C C . ALA B 1 156 ? 16.934 27.709 4.714 1 94.58 156 ALA B C 1
ATOM 2625 O O . ALA B 1 156 ? 16.429 28.797 5 1 94.58 156 ALA B O 1
ATOM 2626 N N . GLY B 1 157 ? 17.312 26.768 5.636 1 88.11 157 GLY B N 1
ATOM 2627 C CA . GLY B 1 157 ? 16.915 26.979 7.019 1 88.11 157 GLY B CA 1
ATOM 2628 C C . GLY B 1 157 ? 15.413 26.929 7.223 1 88.11 157 GLY B C 1
ATOM 2629 O O . GLY B 1 157 ? 14.664 26.631 6.291 1 88.11 157 GLY B O 1
ATOM 2630 N N . ASP B 1 158 ? 15.065 27.273 8.485 1 84.63 158 ASP B N 1
ATOM 2631 C CA . ASP B 1 158 ? 13.642 27.225 8.803 1 84.63 158 ASP B CA 1
ATOM 2632 C C . ASP B 1 158 ? 12.938 28.509 8.367 1 84.63 158 ASP B C 1
ATOM 2634 O O . ASP B 1 158 ? 13.588 29.462 7.934 1 84.63 158 ASP B O 1
ATOM 2638 N N . GLY B 1 159 ? 11.623 28.55 8.19 1 90.47 159 GLY B N 1
ATOM 2639 C CA . GLY B 1 159 ? 10.848 29.728 7.835 1 90.47 159 GLY B CA 1
ATOM 2640 C C . GLY B 1 159 ? 10.568 29.832 6.348 1 90.47 159 GLY B C 1
ATOM 2641 O O . GLY B 1 159 ? 10.067 28.885 5.737 1 90.47 159 GLY B O 1
ATOM 2642 N N . ILE B 1 160 ? 10.991 30.944 5.803 1 94.74 160 ILE B N 1
ATOM 2643 C CA . ILE B 1 160 ? 10.581 31.261 4.44 1 94.74 160 ILE B CA 1
ATOM 2644 C C . ILE B 1 160 ? 11.294 30.332 3.458 1 94.74 160 ILE B C 1
ATOM 2646 O O . ILE B 1 160 ? 10.75 30 2.403 1 94.74 160 ILE B O 1
ATOM 2650 N N . GLY B 1 161 ? 12.473 29.91 3.734 1 95.87 161 GLY B N 1
ATOM 2651 C CA . GLY B 1 161 ? 13.208 28.993 2.877 1 95.87 161 GLY B CA 1
ATOM 2652 C C . GLY B 1 161 ? 12.478 27.685 2.638 1 95.87 161 GLY B C 1
ATOM 2653 O O . GLY B 1 161 ? 12.406 27.207 1.504 1 95.87 161 GLY B O 1
ATOM 2654 N N . ILE B 1 162 ? 11.924 27.121 3.64 1 96.92 162 ILE B N 1
ATOM 2655 C CA . ILE B 1 162 ? 11.184 25.87 3.525 1 96.92 162 ILE B CA 1
ATOM 2656 C C . ILE B 1 162 ? 9.926 26.09 2.688 1 96.92 162 ILE B C 1
ATOM 2658 O O . ILE B 1 162 ? 9.531 25.22 1.908 1 96.92 162 ILE B O 1
ATOM 2662 N N . HIS B 1 163 ? 9.328 27.279 2.855 1 96.44 163 HIS B N 1
ATOM 2663 C CA . HIS B 1 163 ? 8.143 27.61 2.072 1 96.44 163 HIS B CA 1
ATOM 2664 C C . HIS B 1 163 ? 8.455 27.619 0.579 1 96.44 163 HIS B C 1
ATOM 2666 O O . HIS B 1 163 ? 7.69 27.078 -0.223 1 96.44 163 HIS B O 1
ATOM 2672 N N . ILE B 1 164 ? 9.541 28.164 0.228 1 96.68 164 ILE B N 1
ATOM 2673 C CA . ILE B 1 164 ? 9.945 28.256 -1.171 1 96.68 164 ILE B CA 1
ATOM 2674 C C . ILE B 1 164 ? 10.235 26.86 -1.717 1 96.68 164 ILE B C 1
ATOM 2676 O O . ILE B 1 164 ? 9.77 26.501 -2.801 1 96.68 164 ILE B O 1
ATOM 2680 N N . ILE B 1 165 ? 10.963 26.122 -0.945 1 97.27 165 ILE B N 1
ATOM 2681 C CA . ILE B 1 165 ? 11.297 24.765 -1.364 1 97.27 165 ILE B CA 1
ATOM 2682 C C . ILE B 1 165 ? 10.019 23.945 -1.523 1 97.27 165 ILE B C 1
ATOM 2684 O O . ILE B 1 165 ? 9.876 23.187 -2.485 1 97.27 165 ILE B O 1
ATOM 2688 N N . ASP B 1 166 ? 9.117 24.041 -0.611 1 97.55 166 ASP B N 1
ATOM 2689 C CA . ASP B 1 166 ? 7.836 23.342 -0.653 1 97.55 166 ASP B CA 1
ATOM 2690 C C . ASP B 1 166 ? 7.07 23.675 -1.931 1 97.55 166 ASP B C 1
ATOM 2692 O O . ASP B 1 166 ? 6.534 22.781 -2.59 1 97.55 166 ASP B O 1
ATOM 2696 N N . LYS B 1 167 ? 7.048 24.944 -2.298 1 96.64 167 LYS B N 1
ATOM 2697 C CA . LYS B 1 167 ? 6.351 25.389 -3.501 1 96.64 167 LYS B CA 1
ATOM 2698 C C . LYS B 1 167 ? 6.997 24.81 -4.757 1 96.64 167 LYS B C 1
ATOM 2700 O O . LYS B 1 167 ? 6.3 24.391 -5.683 1 96.64 167 LYS B O 1
ATOM 2705 N N . GLU B 1 168 ? 8.253 24.756 -4.737 1 95.62 168 GLU B N 1
ATOM 2706 C CA . GLU B 1 168 ? 8.988 24.2 -5.869 1 95.62 168 GLU B CA 1
ATOM 2707 C C . GLU B 1 168 ? 8.706 22.709 -6.031 1 95.62 168 GLU B C 1
ATOM 2709 O O . GLU B 1 168 ? 8.538 22.222 -7.151 1 95.62 168 GLU B O 1
ATOM 2714 N N . MET B 1 169 ? 8.616 22.036 -4.928 1 95.02 169 MET B N 1
ATOM 2715 C CA . MET B 1 169 ? 8.377 20.595 -4.938 1 95.02 169 MET B CA 1
ATOM 2716 C C . MET B 1 169 ? 6.958 20.283 -5.402 1 95.02 169 MET B C 1
ATOM 2718 O O . MET B 1 169 ? 6.713 19.233 -5.999 1 95.02 169 MET B O 1
ATOM 2722 N N . GLY B 1 170 ? 6.044 21.174 -5.062 1 91.77 170 GLY B N 1
ATOM 2723 C CA . GLY B 1 170 ? 4.656 20.99 -5.456 1 91.77 170 GLY B CA 1
ATOM 2724 C C . GLY B 1 170 ? 4.44 21.114 -6.953 1 91.77 170 GLY B C 1
ATOM 2725 O O . GLY B 1 170 ? 3.435 20.634 -7.482 1 91.77 170 GLY B O 1
ATOM 2726 N N . HIS B 1 171 ? 5.337 21.742 -7.737 1 87.91 171 HIS B N 1
ATOM 2727 C CA . HIS B 1 171 ? 5.217 21.982 -9.171 1 87.91 171 HIS B CA 1
ATOM 2728 C C . HIS B 1 171 ? 5.939 20.904 -9.972 1 87.91 171 HIS B C 1
ATOM 2730 O O . HIS B 1 171 ? 5.811 20.845 -11.197 1 87.91 171 HIS B O 1
ATOM 2736 N N . GLU B 1 172 ? 6.648 20.15 -9.328 1 74.06 172 GLU B N 1
ATOM 2737 C CA . GLU B 1 172 ? 7.319 19.051 -10.017 1 74.06 172 GLU B CA 1
ATOM 2738 C C . GLU B 1 172 ? 6.415 17.826 -10.112 1 74.06 172 GLU B C 1
ATOM 2740 O O . GLU B 1 172 ? 5.539 17.626 -9.267 1 74.06 172 GLU B O 1
#

Nearest PDB structures (foldseek):
  7vhr-assembly1_J  TM=9.912E-01  e=7.024E-16  Apostichopus japonicus
  4p18-assembly1_A  TM=9.936E-01  e=7.375E-16  Aquarana catesbeiana
  4p18-assembly1_X  TM=9.909E-01  e=1.037E-15  Aquarana catesbeiana
  7u5l-assembly1_A  TM=9.914E-01  e=3.177E-15  Bos taurus
  8j16-assembly1_X  TM=9.853E-01  e=4.401E-14  Equus caballus

Sequence (344 aa):
MATSVVRQNYHTDSEASINKQINMELYASYTYTAMYAYFSRDDVALHGFAKFFRKNADEERDHAFKLIEYQNMRGGRVAFQDIGKPNKVTYESALEAVQAALTLEKTVNQSLLDLHKMADSHGDPQLTDFLEGEYLEEQVEAIKELGDLVTKVKRAGDGIGIHIIDKEMGHEMATSVVRQNYHTDSEASINKQINMELYASYTYTAMYAYFSRDDVALHGFAKFFRKNADEERDHAFKLIEYQNMRGGRVAFQDIGKPNKVTYESALEAVQAALTLEKTVNQSLLDLHKMADSHGDPQLTDFLEGEYLEEQVEAIKELGDLVTKVKRAGDGIGIHIIDKEMGHE

Foldseek 3Di:
DDQQPQADLQDPVLLVLLLVLLLLLLLLLQQLQLQLVACVDPVNVLNLSSVVSNVSSVVSNVVSVVSVVVCVNNRHDHDDDDHDHHPDRDDPDPLRVLVVNLVSLVVSLVSLVVSLVVCVVSVNVVSNVCSVVPPNVVSVVVSVVSVVVSVQDVVLDDDPSSVVVSVVSNVD/DDQQPQADLQDPVLLVLLLVLLLLLLLLLQQLQLQLVACVDPVNVLNLSSVVSNVSSVVSNVVSVVSVVVCVNNRHDHDDDDHDHHPDRDDPDPLRVLVVNLVSLVVSLVSLVVSLVVCVVSVNVVSNVCSVVPPNVVSVVVSVVSVVVSVQDVVLDDDPSSVVVSVVSNVD

Secondary structure (DSSP, 8-state):
-PPPTT--S--HHHHHHHHHHHHHHHHHHHHHHHHHHHHTSTTT--HHHHHHHHHHHHHHHHHHHHHHHHHHHTT------PBPPPS----SSHHHHHHHHHHHHHHHHHHHHHHHHHHHHTT-HHHHHHHIIIIIHHHHHHHHHHHHHHHHHHHH-STHHHHHHHHHHHT-/-PPPTT--S--HHHHHHHHHHHHHHHHHHHHHHHHHHHHTSTTT--HHHHHHHHHHHHHHHHHHHHHHHHHHHTT------PBPPPS----SSHHHHHHHHHHHHHHHHHHHHHHHHHHHHTT-HHHHHHHIIIIIHHHHHHHHHHHHHHHHHHHH-STHHHHHHHHHHHT-

Organism: Tigriopus californicus (NCBI:txid6832)

Solvent-accessible surface area (backbone atoms only — not comparable to full-atom values): 17928 Å² total; per-residue (Å²): 126,85,77,45,88,63,46,63,89,65,52,69,67,49,48,52,44,50,31,52,48,34,52,52,24,46,36,49,15,50,35,24,45,38,49,18,56,43,24,53,19,77,89,60,60,32,57,11,52,14,50,53,26,43,52,49,16,51,50,28,42,51,52,21,52,52,48,50,52,48,38,26,67,48,34,46,75,86,60,81,58,63,36,66,42,60,92,69,65,77,67,95,40,72,56,56,47,45,49,51,49,41,51,51,49,51,52,54,46,48,52,52,50,51,43,38,51,55,23,52,77,68,72,26,64,67,58,38,50,48,44,51,74,70,39,51,58,58,47,55,53,51,49,50,52,38,49,52,47,43,54,52,42,62,71,40,39,79,66,68,38,46,53,53,51,23,55,55,46,55,75,101,126,85,74,44,89,63,47,65,88,65,53,69,66,50,47,53,42,49,30,52,49,32,52,49,24,46,37,50,16,50,35,22,46,37,48,17,56,42,24,54,19,77,90,60,61,32,57,10,53,14,50,51,27,43,52,50,16,53,52,28,41,52,52,23,51,53,48,51,51,50,38,26,68,47,34,47,74,87,61,81,58,65,37,67,42,61,92,67,66,77,67,96,40,72,56,57,47,44,48,51,50,40,53,51,49,50,52,53,47,51,52,52,50,51,45,38,52,54,23,53,77,68,71,26,64,68,59,37,49,49,44,51,74,71,41,52,58,57,46,55,53,50,50,50,52,37,51,51,48,45,53,53,43,61,71,41,37,79,67,68,37,46,53,53,52,25,55,55,45,54,73,101